Protein AF-A0A7T4YH24-F1 (afdb_monomer)

Foldseek 3Di:
DPPDPPVVVPVVVPDPPPVQPPDAAEAEPPVGDDDPDGDANHEYEADAPGEAEEEEEAEHNYEYEYNEEEYAYEYEAEDAYEYEAEEYEYDQNYEYEYYDAYEYHYQEYEYNHEYEYEHAYEYEANEYEACEEYEYEAQYEYEHQEYEYAYEYEYENAYEYEHHEYEYAEYEYACYEYEDHQYEYLEYEDEAQYEYEYQEHEYNEYYWYHQYEYEHQEYEHEAEYEFDHLYEYEAQYYYYDFAYEQDAQYEYEFEADQWDKQNHTDPPAAQDWDWDPDADQIWIWGAGNNRHTDIAGRYCDDDPRHYHHHNNYTYTYGYDPNPVVVVVVVVVCVVVVPPPDDDDD

pLDDT: mean 91.23, std 15.37, range [31.06, 98.81]

Solvent-accessible surface area (backbone atoms only — not comparable to full-atom values): 16165 Å² total; per-residue (Å²): 137,93,78,76,74,78,71,70,75,70,64,78,83,72,84,78,85,67,74,72,51,95,74,48,52,79,40,48,32,65,84,40,79,83,71,97,70,77,60,65,30,20,32,40,38,34,28,69,86,17,72,44,76,58,72,43,69,34,50,50,47,14,37,40,38,25,69,19,26,38,32,51,30,37,35,39,30,26,42,60,9,37,40,38,30,54,27,31,38,37,38,74,72,29,41,42,39,32,28,46,50,8,34,40,40,28,58,24,31,40,35,37,29,41,35,39,31,28,42,56,12,39,37,39,31,57,23,34,36,32,57,28,39,41,38,30,25,35,62,7,38,36,41,28,55,31,37,40,31,65,26,46,39,36,21,22,59,55,1,37,38,38,32,42,36,33,40,33,44,35,39,38,16,40,37,5,40,37,39,34,33,57,25,35,31,49,28,40,33,18,24,53,58,1,33,32,40,32,54,29,31,41,33,31,29,42,38,24,28,43,52,6,36,33,40,31,48,27,31,39,32,64,30,49,37,39,30,24,50,55,4,38,39,39,39,28,29,41,50,68,72,40,19,49,37,32,29,59,48,7,38,40,39,38,32,14,41,78,43,20,51,73,82,44,71,65,75,92,74,43,78,55,77,42,76,60,82,76,56,74,59,46,36,42,32,32,28,27,64,66,68,38,68,51,76,43,45,28,20,68,54,89,57,91,61,50,24,24,36,38,94,58,27,47,42,32,42,26,45,47,78,63,70,62,57,59,52,52,54,52,64,64,46,53,65,66,69,68,74,76,83,89,83,87,135

Nearest PDB structures (foldseek):
  6n2b-assembly1_A  TM=3.205E-01  e=3.979E-01  Caldicellulosiruptor acetigenus I77R1B
  3syj-assembly1_A-2  TM=4.942E-01  e=9.444E+00  Haemophilus influenzae

Sequence (345 aa):
MKRLYTLALCAFCALLCATNPTNATIYNLPNDVYPVSLNDGDIINLNNGALLSVGFIASTNNTFNMYGGATNASMYFFENSTANIYQGQLLHSSYMRFYDQAVLNMNGGSLNTPFEFHDNTTFNLNGGTLNSNLSLADTSTAYINGGVIDAWLHASSNATLNVTDGTSSDAISNEGLLNFENANFLSIRSNTNGTSNIFSGIIGSLNTDHTSTTNLYGGHITGFISIRSNSTLNLHGGTRNRGINGLNNSTVNVHGTNFTIDGIPLINLSDTPTIITQRGGSILAGTYADGSNFTINLNSSVNGFEDYFVNTATLTVTLIPEPTTLILLTLTTLPLLTRRKHTTS

Structure (mmCIF, N/CA/C/O backbone):
data_AF-A0A7T4YH24-F1
#
_entry.id   AF-A0A7T4YH24-F1
#
loop_
_atom_site.group_PDB
_atom_site.id
_atom_site.type_symbol
_atom_site.label_atom_id
_atom_site.label_alt_id
_atom_site.label_comp_id
_atom_site.label_asym_id
_atom_site.label_entity_id
_atom_site.label_seq_id
_atom_site.pdbx_PDB_ins_code
_atom_site.Cartn_x
_atom_site.Cartn_y
_atom_site.Cartn_z
_atom_site.occupancy
_atom_site.B_iso_or_equiv
_atom_site.auth_seq_id
_atom_site.auth_comp_id
_atom_site.auth_asym_id
_atom_site.auth_atom_id
_atom_site.pdbx_PDB_model_num
ATOM 1 N N . MET A 1 1 ? -22.941 -8.890 -1.179 1.00 38.56 1 MET A N 1
ATOM 2 C CA . MET A 1 1 ? -22.266 -7.614 -1.512 1.00 38.56 1 MET A CA 1
ATOM 3 C C . MET A 1 1 ? -20.857 -7.783 -2.121 1.00 38.56 1 MET A C 1
ATOM 5 O O . MET A 1 1 ? -20.093 -6.838 -2.118 1.00 38.56 1 MET A O 1
ATOM 9 N N . LYS A 1 2 ? -20.522 -8.924 -2.756 1.00 31.06 2 LYS A N 1
ATOM 10 C CA . LYS A 1 2 ? -19.222 -9.174 -3.428 1.00 31.06 2 LYS A CA 1
ATOM 11 C C . LYS A 1 2 ? -19.262 -9.009 -4.967 1.00 31.06 2 LYS A C 1
ATOM 13 O O . LYS A 1 2 ? -18.590 -9.738 -5.680 1.00 31.06 2 LYS A O 1
ATOM 18 N N . ARG A 1 3 ? -20.120 -8.137 -5.514 1.00 33.69 3 ARG A N 1
ATOM 19 C CA . ARG A 1 3 ? -20.347 -8.055 -6.980 1.00 33.69 3 ARG A CA 1
ATOM 20 C C . ARG A 1 3 ? -20.306 -6.649 -7.595 1.00 33.69 3 ARG A C 1
ATOM 22 O O . ARG A 1 3 ? -20.760 -6.494 -8.719 1.00 33.69 3 ARG A O 1
ATOM 29 N N . LEU A 1 4 ? -19.747 -5.647 -6.909 1.00 32.31 4 LEU A N 1
ATOM 30 C CA . LEU A 1 4 ? -19.607 -4.298 -7.488 1.00 32.31 4 LEU A CA 1
ATOM 31 C C . LEU A 1 4 ? -18.174 -3.866 -7.847 1.00 32.31 4 LEU A C 1
ATOM 33 O O . LEU A 1 4 ? -18.028 -2.854 -8.518 1.00 32.31 4 LEU A O 1
ATOM 37 N N . TYR A 1 5 ? -17.132 -4.631 -7.503 1.00 34.97 5 TYR A N 1
ATOM 38 C CA . TYR A 1 5 ? -15.742 -4.229 -7.787 1.00 34.97 5 TYR A CA 1
ATOM 39 C C . TYR A 1 5 ? -15.159 -4.789 -9.095 1.00 34.97 5 TYR A C 1
ATOM 41 O O . TYR A 1 5 ? -14.123 -4.330 -9.558 1.00 34.97 5 TYR A O 1
ATOM 49 N N . THR A 1 6 ? -15.850 -5.709 -9.773 1.00 34.09 6 THR A N 1
ATOM 50 C CA . THR A 1 6 ? -15.353 -6.321 -11.023 1.00 34.09 6 THR A CA 1
ATOM 51 C C . THR A 1 6 ? -15.574 -5.448 -12.271 1.00 34.09 6 THR A C 1
ATOM 53 O O . THR A 1 6 ? -15.103 -5.790 -13.349 1.00 34.09 6 THR A O 1
ATOM 56 N N . LEU A 1 7 ? -16.260 -4.304 -12.157 1.00 32.91 7 LEU A N 1
ATOM 57 C CA . LEU A 1 7 ? -16.551 -3.420 -13.298 1.00 32.91 7 LEU A CA 1
ATOM 58 C C . LEU A 1 7 ? -15.577 -2.241 -13.467 1.00 32.91 7 LEU A C 1
ATOM 60 O O . LEU A 1 7 ? -15.659 -1.551 -14.477 1.00 32.91 7 LEU A O 1
ATOM 64 N N . ALA A 1 8 ? -14.615 -2.050 -12.557 1.00 34.94 8 ALA A N 1
ATOM 65 C CA . ALA A 1 8 ? -13.569 -1.032 -12.712 1.00 34.94 8 ALA A CA 1
ATOM 66 C C . ALA A 1 8 ? -12.322 -1.538 -13.469 1.00 34.94 8 ALA A C 1
ATOM 68 O O . ALA A 1 8 ? -11.554 -0.733 -13.983 1.00 34.94 8 ALA A O 1
ATOM 69 N N . LEU A 1 9 ? -12.142 -2.859 -13.610 1.00 35.31 9 LEU A N 1
ATOM 70 C CA . LEU A 1 9 ? -10.925 -3.441 -14.198 1.00 35.31 9 LEU A CA 1
ATOM 71 C C . LEU A 1 9 ? -10.997 -3.686 -15.720 1.00 35.31 9 LEU A C 1
ATOM 73 O O . LEU A 1 9 ? -9.983 -3.974 -16.342 1.00 35.31 9 LEU A O 1
ATOM 77 N N . CYS A 1 10 ? -12.170 -3.553 -16.351 1.00 32.53 10 CYS A N 1
ATOM 78 C CA . CYS A 1 10 ? -12.330 -3.734 -17.807 1.00 32.53 10 CYS A CA 1
ATOM 79 C C . CYS A 1 10 ? -12.410 -2.422 -18.608 1.00 32.53 10 CYS A C 1
ATOM 81 O O . CYS A 1 10 ? -12.422 -2.466 -19.835 1.00 32.53 10 CYS A O 1
ATOM 83 N N . ALA A 1 11 ? -12.424 -1.256 -17.953 1.00 32.59 11 ALA A N 1
ATOM 84 C CA . ALA A 1 11 ? -12.460 0.043 -18.637 1.00 32.59 11 ALA A CA 1
ATOM 85 C C . ALA A 1 11 ? -11.065 0.606 -18.979 1.00 32.59 11 ALA A C 1
ATOM 87 O O . ALA A 1 11 ? -10.971 1.598 -19.693 1.00 32.59 11 ALA A O 1
ATOM 88 N N . PHE A 1 12 ? -9.980 -0.044 -18.541 1.00 39.91 12 PHE A N 1
ATOM 89 C CA . PHE A 1 12 ? -8.607 0.404 -18.817 1.00 39.91 12 PHE A CA 1
ATOM 90 C C . PHE A 1 12 ? -8.019 -0.138 -20.134 1.00 39.91 12 PHE A C 1
ATOM 92 O O . PHE A 1 12 ? -6.889 0.170 -20.491 1.00 39.91 12 PHE A O 1
ATOM 99 N N . CYS A 1 13 ? -8.784 -0.930 -20.894 1.00 36.53 13 CYS A N 1
ATOM 100 C CA . CYS A 1 13 ? -8.328 -1.498 -22.169 1.00 36.53 13 CYS A CA 1
ATOM 101 C C . CYS A 1 13 ? -8.690 -0.629 -23.394 1.00 36.53 13 CYS A C 1
ATOM 103 O O . CYS A 1 13 ? -8.382 -0.989 -24.525 1.00 36.53 13 CYS A O 1
ATOM 105 N N . ALA A 1 14 ? -9.348 0.518 -23.197 1.00 36.81 14 ALA A N 1
ATOM 106 C CA . ALA A 1 14 ? -9.880 1.319 -24.295 1.00 36.81 14 ALA A CA 1
ATOM 107 C C . ALA A 1 14 ? -9.682 2.823 -24.070 1.00 36.81 14 ALA A C 1
ATOM 109 O O . ALA A 1 14 ? -10.666 3.536 -23.937 1.00 36.81 14 ALA A O 1
ATOM 110 N N . LEU A 1 15 ? -8.431 3.306 -24.037 1.00 38.06 15 LEU A N 1
ATOM 111 C CA . LEU A 1 15 ? -8.098 4.690 -24.426 1.00 38.06 15 LEU A CA 1
ATOM 112 C C . LEU A 1 15 ? -6.584 4.911 -24.654 1.00 38.06 15 LEU A C 1
ATOM 114 O O . LEU A 1 15 ? -5.993 5.852 -24.146 1.00 38.06 15 LEU A O 1
ATOM 118 N N . LEU A 1 16 ? -5.937 4.063 -25.455 1.00 42.22 16 LEU A N 1
ATOM 119 C CA . LEU A 1 16 ? -4.624 4.372 -26.036 1.00 42.22 16 LEU A CA 1
ATOM 120 C C . LEU A 1 16 ? -4.715 4.209 -27.549 1.00 42.22 16 LEU A C 1
ATOM 122 O O . LEU A 1 16 ? -4.163 3.291 -28.144 1.00 42.22 16 LEU A O 1
ATOM 126 N N . CYS A 1 17 ? -5.417 5.141 -28.191 1.00 41.22 17 CYS A N 1
ATOM 127 C CA . CYS A 1 17 ? -5.110 5.460 -29.579 1.00 41.22 17 CYS A CA 1
ATOM 128 C C . CYS A 1 17 ? -3.877 6.373 -29.554 1.00 41.22 17 CYS A C 1
ATOM 130 O O . CYS A 1 17 ? -3.960 7.555 -29.877 1.00 41.22 17 CYS A O 1
ATOM 132 N N . ALA A 1 18 ? -2.747 5.840 -29.074 1.00 51.25 18 ALA A N 1
ATOM 133 C CA . ALA A 1 18 ? -1.465 6.494 -29.242 1.00 51.25 18 ALA A CA 1
ATOM 134 C C . ALA A 1 18 ? -1.249 6.576 -30.753 1.00 51.25 18 ALA A C 1
ATOM 136 O O . ALA A 1 18 ? -1.154 5.557 -31.441 1.00 51.25 18 ALA A O 1
ATOM 137 N N . THR A 1 19 ? -1.274 7.788 -31.296 1.00 51.34 19 THR A N 1
ATOM 138 C CA . THR A 1 19 ? -0.796 8.022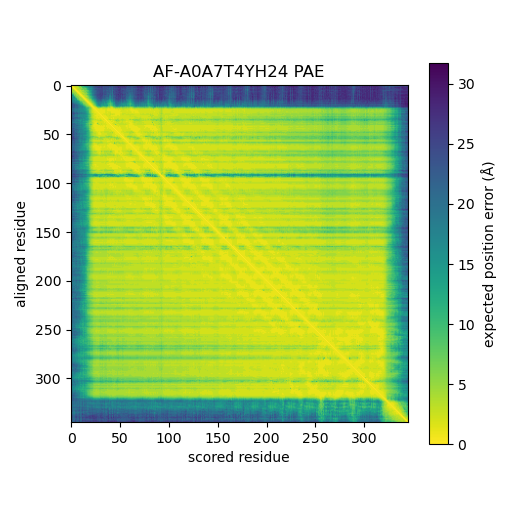 -32.651 1.00 51.34 19 THR A CA 1
ATOM 139 C C . THR A 1 19 ? 0.659 7.595 -32.642 1.00 51.34 19 THR A C 1
ATOM 141 O O . THR A 1 19 ? 1.484 8.307 -32.073 1.00 51.34 19 THR A O 1
ATOM 144 N N . ASN A 1 20 ? 0.964 6.417 -33.193 1.00 53.84 20 ASN A N 1
ATOM 145 C CA . ASN A 1 20 ? 2.347 6.004 -33.384 1.00 53.84 20 ASN A CA 1
ATOM 146 C C . ASN A 1 20 ? 3.045 7.171 -34.091 1.00 53.84 20 ASN A C 1
ATOM 148 O O . ASN A 1 20 ? 2.610 7.529 -35.194 1.00 53.84 20 ASN A O 1
ATOM 152 N N . PRO A 1 21 ? 4.041 7.819 -33.462 1.00 61.78 21 PRO A N 1
ATOM 153 C CA . PRO A 1 21 ? 4.759 8.893 -34.116 1.00 61.78 21 PRO A CA 1
ATOM 154 C C . PRO A 1 21 ? 5.304 8.314 -35.413 1.00 61.78 21 PRO A C 1
ATOM 156 O O . PRO A 1 21 ? 5.900 7.236 -35.440 1.00 61.78 21 PRO A O 1
ATOM 159 N N . THR A 1 22 ? 5.011 8.990 -36.517 1.00 64.19 22 THR A N 1
ATOM 160 C CA . THR A 1 22 ? 5.112 8.438 -37.872 1.00 64.19 22 THR A CA 1
ATOM 161 C C . THR A 1 22 ? 6.543 8.113 -38.320 1.00 64.19 22 THR A C 1
ATOM 163 O O . THR A 1 22 ? 6.722 7.741 -39.471 1.00 64.19 22 THR A O 1
ATOM 166 N N . ASN A 1 23 ? 7.545 8.217 -37.437 1.00 83.94 23 ASN A N 1
ATOM 167 C CA . ASN A 1 23 ? 8.964 7.967 -37.703 1.00 83.94 23 ASN A CA 1
ATOM 168 C C . ASN A 1 23 ? 9.720 7.314 -36.519 1.00 83.94 23 ASN A C 1
ATOM 170 O O . ASN A 1 23 ? 10.902 7.592 -36.337 1.00 83.94 23 ASN A O 1
ATOM 174 N N . ALA A 1 24 ? 9.074 6.474 -35.703 1.00 93.12 24 ALA A N 1
ATOM 175 C CA . ALA A 1 24 ? 9.777 5.762 -34.629 1.00 93.12 24 ALA A CA 1
ATOM 176 C C . ALA A 1 24 ? 10.880 4.832 -35.180 1.00 93.12 24 ALA A C 1
ATOM 178 O O . ALA A 1 24 ? 10.610 3.953 -36.004 1.00 93.12 24 ALA A O 1
ATOM 179 N N . THR A 1 25 ? 12.114 4.994 -34.699 1.00 96.38 25 THR A N 1
ATOM 180 C CA . THR A 1 25 ? 13.230 4.078 -34.976 1.00 96.38 25 THR A CA 1
ATOM 181 C C . THR A 1 25 ? 13.246 2.954 -33.942 1.00 96.38 25 THR A C 1
ATOM 183 O O . THR A 1 25 ? 13.036 3.187 -32.753 1.00 96.38 25 THR A O 1
ATOM 186 N N . ILE A 1 26 ? 13.496 1.718 -34.384 1.00 97.00 26 ILE A N 1
ATOM 187 C CA . ILE A 1 26 ? 13.550 0.536 -33.512 1.00 97.00 26 ILE A CA 1
ATOM 188 C C . ILE A 1 26 ? 14.998 0.053 -33.404 1.00 97.00 26 ILE A C 1
ATOM 190 O O . ILE A 1 26 ? 15.604 -0.284 -34.418 1.00 97.00 26 ILE A O 1
ATOM 194 N N . TYR A 1 27 ? 15.516 -0.035 -32.178 1.00 97.50 27 TYR A N 1
ATOM 195 C CA . TYR A 1 27 ? 16.857 -0.528 -31.853 1.00 97.50 27 TYR A CA 1
ATOM 196 C C . TYR A 1 27 ? 16.776 -1.873 -31.119 1.00 97.50 27 TYR A C 1
ATOM 198 O O . TYR A 1 27 ? 16.246 -1.960 -30.015 1.00 97.50 27 TYR A O 1
ATOM 206 N N . ASN A 1 28 ? 17.324 -2.932 -31.705 1.00 97.88 28 ASN A N 1
ATOM 207 C CA . ASN A 1 28 ? 17.305 -4.305 -31.205 1.00 97.88 28 ASN A CA 1
ATOM 208 C C . ASN A 1 28 ? 18.686 -4.712 -30.689 1.00 97.88 28 ASN A C 1
ATOM 210 O O . ASN A 1 28 ? 19.528 -5.235 -31.420 1.00 97.88 28 ASN A O 1
ATOM 214 N N . LEU A 1 29 ? 18.922 -4.523 -29.396 1.00 97.44 29 LEU A N 1
ATOM 215 C CA . LEU A 1 29 ? 20.192 -4.872 -28.768 1.00 97.44 29 LEU A CA 1
ATOM 216 C C . LEU A 1 29 ? 20.269 -6.392 -28.515 1.00 97.44 29 LEU A C 1
ATOM 218 O O . LEU A 1 29 ? 19.250 -6.992 -28.158 1.00 97.44 29 LEU A O 1
ATOM 222 N N . PRO A 1 30 ? 21.446 -7.030 -28.686 1.00 97.38 30 PRO A N 1
ATOM 223 C CA . PRO A 1 30 ? 22.745 -6.410 -28.973 1.00 97.38 30 PRO A CA 1
ATOM 224 C C . PRO A 1 30 ? 23.078 -6.283 -30.475 1.00 97.38 30 PRO A C 1
ATOM 226 O O . PRO A 1 30 ? 24.213 -5.959 -30.806 1.00 97.38 30 PRO A O 1
ATOM 229 N N . ASN A 1 31 ? 22.144 -6.586 -31.381 1.00 97.50 31 ASN A N 1
ATOM 230 C CA . ASN A 1 31 ? 22.424 -6.632 -32.822 1.00 97.50 31 ASN A CA 1
ATOM 231 C C . ASN A 1 31 ? 22.578 -5.239 -33.445 1.00 97.50 31 ASN A C 1
ATOM 233 O O . ASN A 1 31 ? 23.366 -5.072 -34.374 1.00 97.50 31 ASN A O 1
ATOM 237 N N . ASP A 1 32 ? 21.848 -4.256 -32.923 1.00 97.50 32 ASP A N 1
ATOM 238 C CA . ASP A 1 32 ? 21.945 -2.863 -33.345 1.00 97.50 32 ASP A CA 1
ATOM 239 C C . ASP A 1 32 ? 22.951 -2.087 -32.481 1.00 97.50 32 ASP A C 1
ATOM 241 O O . ASP A 1 32 ? 23.200 -2.411 -31.316 1.00 97.50 32 ASP A O 1
ATOM 245 N N . VAL A 1 33 ? 23.528 -1.026 -33.050 1.00 96.25 33 VAL A N 1
ATOM 246 C CA . VAL A 1 33 ? 24.377 -0.092 -32.301 1.00 96.25 33 VAL A CA 1
ATOM 247 C C . VAL A 1 33 ? 23.492 0.727 -31.363 1.00 96.25 33 VAL A C 1
ATOM 249 O O . VAL A 1 33 ? 22.488 1.292 -31.795 1.00 96.25 33 VAL A O 1
ATOM 252 N N . TYR A 1 34 ? 23.876 0.809 -30.087 1.00 95.69 34 TYR A N 1
ATOM 253 C CA . TYR A 1 34 ? 23.168 1.635 -29.109 1.00 95.69 34 TYR A CA 1
ATOM 254 C C . TYR A 1 34 ? 23.113 3.102 -29.577 1.00 95.69 34 TYR A C 1
ATOM 256 O O . TYR A 1 34 ? 24.165 3.663 -29.906 1.00 95.69 34 TYR A O 1
ATOM 264 N N . PRO A 1 35 ? 21.925 3.732 -29.625 1.00 95.12 35 PRO A N 1
ATOM 265 C CA . PRO A 1 35 ? 21.811 5.112 -30.072 1.00 95.12 35 PRO A CA 1
ATOM 266 C C . PRO A 1 35 ? 22.464 6.076 -29.078 1.00 95.12 35 PRO A C 1
ATOM 268 O O . PRO A 1 35 ? 22.376 5.901 -27.867 1.00 95.12 35 PRO A O 1
ATOM 271 N N . VAL A 1 36 ? 23.090 7.139 -29.591 1.00 90.50 36 VAL A N 1
ATOM 272 C CA . VAL A 1 36 ? 23.632 8.222 -28.746 1.00 90.50 36 VAL A CA 1
ATOM 273 C C . VAL A 1 36 ? 22.501 9.040 -28.104 1.00 90.50 36 VAL A C 1
ATOM 275 O O . VAL A 1 36 ? 22.657 9.544 -26.996 1.00 90.50 36 VAL A O 1
ATOM 278 N N . SER A 1 37 ? 21.362 9.153 -28.791 1.00 93.31 37 SER A N 1
ATOM 279 C CA . SER A 1 37 ? 20.146 9.831 -28.337 1.00 93.31 37 SER A CA 1
ATOM 280 C C . SER A 1 37 ? 18.916 9.185 -28.971 1.00 93.31 37 SER A C 1
ATOM 282 O O . SER A 1 37 ? 19.001 8.711 -30.104 1.00 93.31 37 SER A O 1
ATOM 284 N N . LEU A 1 38 ? 17.783 9.219 -28.273 1.00 95.06 38 LEU A N 1
ATOM 285 C CA . LEU A 1 38 ? 16.485 8.818 -28.813 1.00 95.06 38 LEU A CA 1
ATOM 286 C C . LEU A 1 38 ? 15.708 10.035 -29.320 1.00 95.06 38 LEU A C 1
ATOM 288 O O . LEU A 1 38 ? 15.737 11.095 -28.696 1.00 95.06 38 LEU A O 1
ATOM 292 N N . ASN A 1 39 ? 15.005 9.865 -30.435 1.00 95.38 39 ASN A N 1
ATOM 293 C CA . ASN A 1 39 ? 13.953 10.769 -30.886 1.00 95.38 39 ASN A CA 1
ATOM 294 C C . ASN A 1 39 ? 12.612 10.368 -30.264 1.00 95.38 39 ASN A C 1
ATOM 296 O O . ASN A 1 39 ? 12.453 9.247 -29.774 1.00 95.38 39 ASN A O 1
ATOM 300 N N . ASP A 1 40 ? 11.627 11.260 -30.343 1.00 95.12 40 ASP A N 1
ATOM 301 C CA . ASP A 1 40 ? 10.249 10.987 -29.934 1.00 95.12 40 ASP A CA 1
ATOM 302 C C . ASP A 1 40 ? 9.712 9.684 -30.519 1.00 95.12 40 ASP A C 1
ATOM 304 O O . ASP A 1 40 ? 9.679 9.488 -31.737 1.00 95.12 40 ASP A O 1
ATOM 308 N N . GLY A 1 41 ? 9.237 8.808 -29.634 1.00 94.88 41 GLY A N 1
ATOM 309 C CA . GLY A 1 41 ? 8.627 7.548 -30.040 1.00 94.88 41 GLY A CA 1
ATOM 310 C C . GLY A 1 41 ? 9.574 6.411 -30.385 1.00 94.88 41 GLY A C 1
ATOM 311 O O . GLY A 1 41 ? 9.091 5.313 -30.656 1.00 94.88 41 GLY A O 1
ATOM 312 N N . ASP A 1 42 ? 10.891 6.631 -30.373 1.00 96.56 42 ASP A N 1
ATOM 313 C CA . ASP A 1 42 ? 11.853 5.557 -30.613 1.00 96.56 42 ASP A CA 1
ATOM 314 C C . ASP A 1 42 ? 11.675 4.408 -29.606 1.00 96.56 42 ASP A C 1
ATOM 316 O O . ASP A 1 42 ? 11.260 4.604 -28.454 1.00 96.56 42 ASP A O 1
ATOM 320 N N . ILE A 1 43 ? 12.016 3.200 -30.060 1.00 96.88 43 ILE A N 1
ATOM 321 C CA . ILE A 1 43 ? 11.833 1.948 -29.328 1.00 96.88 43 ILE A CA 1
ATOM 322 C C . ILE A 1 43 ? 13.186 1.261 -29.131 1.00 96.88 43 ILE A C 1
ATOM 324 O O . ILE A 1 43 ? 13.886 0.984 -30.104 1.00 96.88 43 ILE A O 1
ATOM 328 N N . ILE A 1 44 ? 13.532 0.909 -27.891 1.00 97.44 44 ILE A N 1
ATOM 329 C CA . ILE A 1 44 ? 14.656 0.013 -27.586 1.00 97.44 44 ILE A CA 1
ATOM 330 C C . ILE A 1 44 ? 14.126 -1.353 -27.160 1.00 97.44 44 ILE A C 1
ATOM 332 O O . ILE A 1 44 ? 13.397 -1.464 -26.181 1.00 97.44 44 ILE A O 1
ATOM 336 N N . ASN A 1 45 ? 14.573 -2.403 -27.842 1.00 97.56 45 ASN A N 1
ATOM 337 C CA . ASN A 1 45 ? 14.367 -3.796 -27.471 1.00 97.56 45 ASN A CA 1
ATOM 338 C C . ASN A 1 45 ? 15.678 -4.378 -26.927 1.00 97.56 45 ASN A C 1
ATOM 340 O O . ASN A 1 45 ? 16.626 -4.616 -27.678 1.00 97.56 45 ASN A O 1
ATOM 344 N N . LEU A 1 46 ? 15.731 -4.635 -25.621 1.00 97.44 46 LEU A N 1
ATOM 345 C CA . LEU A 1 46 ? 16.826 -5.336 -24.962 1.00 97.44 46 LEU A CA 1
ATOM 346 C C . LEU A 1 46 ? 16.547 -6.846 -24.978 1.00 97.44 46 LEU A C 1
ATOM 348 O O . LEU A 1 46 ? 15.728 -7.358 -24.208 1.00 97.44 46 LEU A O 1
ATOM 352 N N . ASN A 1 47 ? 17.206 -7.558 -25.894 1.00 98.19 47 ASN A N 1
ATOM 353 C CA . ASN A 1 47 ? 17.049 -9.003 -26.048 1.00 98.19 47 ASN A CA 1
ATOM 354 C C . ASN A 1 47 ? 18.043 -9.782 -25.176 1.00 98.19 47 ASN A C 1
ATOM 356 O O . ASN A 1 47 ? 18.933 -9.226 -24.531 1.00 98.19 47 ASN A O 1
ATOM 360 N N . ASN A 1 48 ? 17.905 -11.109 -25.168 1.00 97.50 48 ASN A N 1
ATOM 361 C CA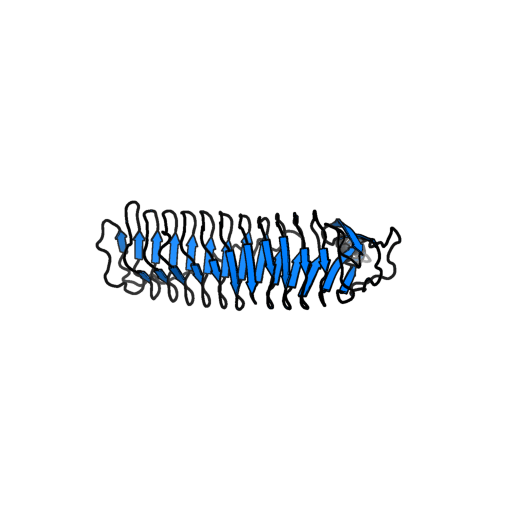 . ASN A 1 48 ? 18.809 -11.976 -24.426 1.00 97.50 48 ASN A CA 1
ATOM 362 C C . ASN A 1 48 ? 20.280 -11.784 -24.846 1.00 97.50 48 ASN A C 1
ATOM 364 O O . ASN A 1 48 ? 20.591 -11.658 -26.029 1.00 97.50 48 ASN A O 1
ATOM 368 N N . GLY A 1 49 ? 21.183 -11.776 -23.863 1.00 96.00 49 GLY A N 1
ATOM 369 C CA . GLY A 1 49 ? 22.614 -11.532 -24.067 1.00 96.00 49 GLY A CA 1
ATOM 370 C C . GLY A 1 49 ? 23.005 -10.059 -24.237 1.00 96.00 49 GLY A C 1
ATOM 371 O O . GLY A 1 49 ? 24.195 -9.756 -24.186 1.00 96.00 49 GLY A O 1
ATOM 372 N N . ALA A 1 50 ? 22.048 -9.138 -24.388 1.00 97.31 50 ALA A N 1
ATOM 373 C CA . ALA A 1 50 ? 22.349 -7.713 -24.379 1.00 97.31 50 ALA A CA 1
ATOM 374 C C . ALA A 1 50 ? 22.692 -7.229 -22.962 1.00 97.31 50 ALA A C 1
ATOM 376 O O . ALA A 1 50 ? 22.053 -7.627 -21.984 1.00 97.31 50 ALA A O 1
ATOM 377 N N . LEU A 1 51 ? 23.677 -6.333 -22.875 1.00 96.25 51 LEU A N 1
ATOM 378 C CA . LEU A 1 51 ? 23.998 -5.579 -21.670 1.00 96.25 51 LEU A CA 1
ATOM 379 C C . LEU A 1 51 ? 23.874 -4.089 -21.976 1.00 96.25 51 LEU A C 1
ATOM 381 O O . LEU A 1 51 ? 24.624 -3.560 -22.796 1.00 96.25 51 LEU A O 1
ATOM 385 N N . LEU A 1 52 ? 22.955 -3.412 -21.296 1.00 94.81 52 LEU A N 1
ATOM 386 C CA . LEU A 1 52 ? 22.878 -1.959 -21.317 1.00 94.81 52 LEU A CA 1
ATOM 387 C C . LEU A 1 52 ? 23.743 -1.398 -20.184 1.00 94.81 52 LEU A C 1
ATOM 389 O O . LEU A 1 52 ? 23.379 -1.488 -19.013 1.00 94.81 52 LEU A O 1
ATOM 393 N N . SER A 1 53 ? 24.909 -0.857 -20.539 1.00 92.06 53 SER A N 1
ATOM 394 C CA . SER A 1 53 ? 25.890 -0.351 -19.568 1.00 92.06 53 SER A CA 1
ATOM 395 C C . SER A 1 53 ? 26.020 1.161 -19.504 1.00 92.06 53 SER A C 1
ATOM 397 O O . SER A 1 53 ? 26.862 1.685 -18.777 1.00 92.06 53 SER A O 1
ATOM 399 N N . VAL A 1 54 ? 25.214 1.868 -20.287 1.00 90.50 54 VAL A N 1
ATOM 400 C CA . VAL A 1 54 ? 25.225 3.326 -20.378 1.00 90.50 54 VAL A CA 1
ATOM 401 C C . VAL A 1 54 ? 23.859 3.834 -19.948 1.00 90.50 54 VAL A C 1
ATOM 403 O O . VAL A 1 54 ? 22.855 3.174 -20.212 1.00 90.50 54 VAL A O 1
ATOM 406 N N . GLY A 1 55 ? 23.833 4.982 -19.263 1.00 91.56 55 GLY A N 1
ATOM 407 C CA . GLY A 1 55 ? 22.596 5.617 -18.813 1.00 91.56 55 GLY A CA 1
ATOM 408 C C . GLY A 1 55 ? 21.569 5.722 -19.940 1.00 91.56 55 GLY A C 1
ATOM 409 O O . GLY A 1 55 ? 21.919 6.019 -21.084 1.00 91.56 55 GLY A O 1
ATOM 410 N N . PHE A 1 56 ? 20.311 5.475 -19.599 1.00 93.88 56 PHE A N 1
ATOM 411 C CA . PHE A 1 56 ? 19.200 5.509 -20.537 1.00 93.88 56 PHE A CA 1
ATOM 412 C C . PHE A 1 56 ? 18.215 6.601 -20.140 1.00 93.88 56 PHE A C 1
ATOM 414 O O . PHE A 1 56 ? 17.811 6.685 -18.981 1.00 93.88 56 PHE A O 1
ATOM 421 N N . ILE A 1 57 ? 17.837 7.439 -21.101 1.00 97.00 57 ILE A N 1
ATOM 422 C CA . ILE A 1 57 ? 16.838 8.488 -20.918 1.00 97.00 57 ILE A CA 1
ATOM 423 C C . ILE A 1 57 ? 15.804 8.321 -22.027 1.00 97.00 57 ILE A C 1
ATOM 425 O O . ILE A 1 57 ? 16.124 8.480 -23.204 1.00 97.00 57 ILE A O 1
ATOM 429 N N . ALA A 1 58 ? 14.584 7.977 -21.635 1.00 96.62 58 ALA A N 1
ATOM 430 C CA . ALA A 1 58 ? 13.398 8.002 -22.470 1.00 96.62 58 ALA A CA 1
ATOM 431 C C . ALA A 1 58 ? 12.669 9.322 -22.213 1.00 96.62 58 ALA A C 1
ATOM 433 O O . ALA A 1 58 ? 12.154 9.535 -21.115 1.00 96.62 58 ALA A O 1
ATOM 434 N N . SER A 1 59 ? 12.663 10.199 -23.214 1.00 94.50 59 SER A N 1
ATOM 435 C CA . SER A 1 59 ? 11.958 11.479 -23.165 1.00 94.50 59 SER A CA 1
ATOM 436 C C . SER A 1 59 ? 10.487 11.246 -23.533 1.00 94.50 59 SER A C 1
ATOM 438 O O . SER A 1 59 ? 9.773 10.536 -22.829 1.00 94.50 59 SER A O 1
ATOM 440 N N . THR A 1 60 ? 10.016 11.772 -24.657 1.00 95.94 60 THR A N 1
ATOM 441 C CA . THR A 1 60 ? 8.601 11.762 -25.017 1.00 95.94 60 THR A CA 1
ATOM 442 C C . THR A 1 60 ? 8.224 10.523 -25.830 1.00 95.94 60 THR A C 1
ATOM 444 O O . THR A 1 60 ? 8.825 10.199 -26.856 1.00 95.94 60 THR A O 1
ATOM 447 N N . ASN A 1 61 ? 7.184 9.814 -25.379 1.00 95.88 61 ASN A N 1
ATOM 448 C CA . ASN A 1 61 ? 6.577 8.659 -26.062 1.00 95.88 61 ASN A CA 1
ATOM 449 C C . ASN A 1 61 ? 7.535 7.482 -26.365 1.00 95.88 61 ASN A C 1
ATOM 451 O O . ASN A 1 61 ? 7.174 6.579 -27.119 1.00 95.88 61 ASN A O 1
ATOM 455 N N . ASN A 1 62 ? 8.752 7.462 -25.812 1.00 96.62 62 ASN A N 1
ATOM 456 C CA . ASN A 1 62 ? 9.703 6.376 -26.047 1.00 96.62 62 ASN A CA 1
ATOM 457 C C . ASN A 1 62 ? 9.244 5.068 -25.403 1.00 96.62 62 ASN A C 1
ATOM 459 O O . ASN A 1 62 ? 8.625 5.070 -24.340 1.00 96.62 62 ASN A O 1
ATOM 463 N N . THR A 1 63 ? 9.612 3.940 -26.014 1.00 97.50 63 THR A N 1
ATOM 464 C CA . THR A 1 63 ? 9.334 2.612 -25.453 1.00 97.50 63 THR A CA 1
ATOM 465 C C . THR A 1 63 ? 10.621 1.832 -25.207 1.00 97.50 63 THR A C 1
ATOM 467 O O . THR A 1 63 ? 11.438 1.656 -26.104 1.00 97.50 63 THR A O 1
ATOM 470 N N . PHE A 1 64 ? 10.788 1.302 -24.000 1.00 97.62 64 PHE A N 1
ATOM 471 C CA . PHE A 1 64 ? 11.839 0.347 -23.662 1.00 97.62 64 PHE A CA 1
ATOM 472 C C . PHE A 1 64 ? 11.218 -1.025 -23.402 1.00 97.62 64 PHE A C 1
ATOM 474 O O . PHE A 1 64 ? 10.376 -1.160 -22.523 1.00 97.62 64 PHE A O 1
ATOM 481 N N . ASN A 1 65 ? 11.640 -2.054 -24.128 1.00 97.81 65 ASN A N 1
ATOM 482 C CA . ASN A 1 65 ? 11.207 -3.433 -23.931 1.00 97.81 65 ASN A CA 1
ATOM 483 C C . ASN A 1 65 ? 12.388 -4.293 -23.479 1.00 97.81 65 ASN A C 1
ATOM 485 O O . ASN A 1 65 ? 13.401 -4.369 -24.168 1.00 97.81 65 ASN A O 1
ATOM 489 N N . MET A 1 66 ? 12.241 -5.001 -22.363 1.00 97.62 66 MET A N 1
ATOM 490 C CA . MET A 1 66 ? 13.215 -5.961 -21.853 1.00 97.62 66 MET A CA 1
ATOM 491 C C . MET A 1 66 ? 12.671 -7.380 -22.012 1.00 97.62 66 MET A C 1
ATOM 493 O O . MET A 1 66 ? 11.867 -7.860 -21.209 1.00 97.62 66 MET A O 1
ATOM 497 N N . TYR A 1 67 ? 13.101 -8.057 -23.075 1.00 97.88 67 TYR A N 1
ATOM 498 C CA . TYR A 1 67 ? 12.768 -9.463 -23.334 1.00 97.88 67 TYR A CA 1
ATOM 499 C C . TYR A 1 67 ? 13.769 -10.428 -22.686 1.00 97.88 67 TYR A C 1
ATOM 501 O O . TYR A 1 67 ? 13.550 -11.636 -22.679 1.00 97.88 67 TYR A O 1
ATOM 509 N N . GLY A 1 68 ? 14.873 -9.898 -22.159 1.00 96.44 68 GLY A N 1
ATOM 510 C CA . GLY A 1 68 ? 15.946 -10.623 -21.496 1.00 96.44 68 GLY A CA 1
ATOM 511 C C . GLY A 1 68 ? 17.135 -9.697 -21.248 1.00 96.44 68 GLY A C 1
ATOM 512 O O . GLY A 1 68 ? 16.980 -8.480 -21.163 1.00 96.44 68 GLY A O 1
ATOM 513 N N . GLY A 1 69 ? 18.330 -10.280 -21.154 1.00 96.44 69 GLY A N 1
ATOM 514 C CA . GLY A 1 69 ? 19.559 -9.510 -20.973 1.00 96.44 69 GLY A CA 1
ATOM 515 C C . GLY A 1 69 ? 19.658 -8.864 -19.592 1.00 96.44 69 GLY A C 1
ATOM 516 O O . GLY A 1 69 ? 18.979 -9.268 -18.641 1.00 96.44 69 GLY A O 1
ATOM 517 N N . ALA A 1 70 ? 20.542 -7.877 -19.483 1.00 96.62 70 ALA A N 1
ATOM 518 C CA . ALA A 1 70 ? 20.767 -7.151 -18.246 1.00 96.62 70 ALA A CA 1
ATOM 519 C C . ALA A 1 70 ? 21.027 -5.661 -18.480 1.00 96.62 70 ALA A C 1
ATOM 521 O O . ALA A 1 70 ? 21.476 -5.240 -19.545 1.00 96.62 70 ALA A O 1
ATOM 522 N N . THR A 1 71 ? 20.797 -4.861 -17.448 1.00 95.06 71 THR A N 1
ATOM 523 C CA . THR A 1 71 ? 21.295 -3.484 -17.367 1.00 95.06 71 THR A CA 1
ATOM 524 C C . THR A 1 71 ? 21.933 -3.253 -16.009 1.00 95.06 71 THR A C 1
ATOM 526 O O . THR A 1 71 ? 21.484 -3.780 -14.989 1.00 95.06 71 THR A O 1
ATOM 529 N N . ASN A 1 72 ? 23.004 -2.473 -16.010 1.00 93.19 72 ASN A N 1
ATOM 530 C CA . ASN A 1 72 ? 23.630 -1.916 -14.813 1.00 93.19 72 ASN A CA 1
ATOM 531 C C . ASN A 1 72 ? 23.711 -0.385 -14.892 1.00 93.19 72 ASN A C 1
ATOM 533 O O . ASN A 1 72 ? 24.482 0.237 -14.154 1.00 93.19 72 ASN A O 1
ATOM 537 N N . ALA A 1 73 ? 22.908 0.214 -15.771 1.00 92.88 73 ALA A N 1
ATOM 538 C CA . ALA A 1 73 ? 22.806 1.646 -15.954 1.00 92.88 73 ALA A CA 1
ATOM 539 C C . ALA A 1 73 ? 21.522 2.221 -15.348 1.00 92.88 73 ALA A C 1
ATOM 541 O O . ALA A 1 73 ? 20.463 1.595 -15.384 1.00 92.88 73 ALA A O 1
ATOM 542 N N . SER A 1 74 ? 21.610 3.451 -14.836 1.00 95.56 74 SER A N 1
ATOM 543 C CA . SER A 1 74 ? 20.427 4.204 -14.420 1.00 95.56 74 SER A CA 1
ATOM 544 C C . SER A 1 74 ? 19.538 4.529 -15.615 1.00 95.56 74 SER A C 1
ATOM 546 O O . SER A 1 74 ? 20.035 4.895 -16.684 1.00 95.56 74 SER A O 1
ATOM 548 N N . MET A 1 75 ? 18.229 4.424 -15.411 1.00 97.06 75 MET A N 1
ATOM 549 C C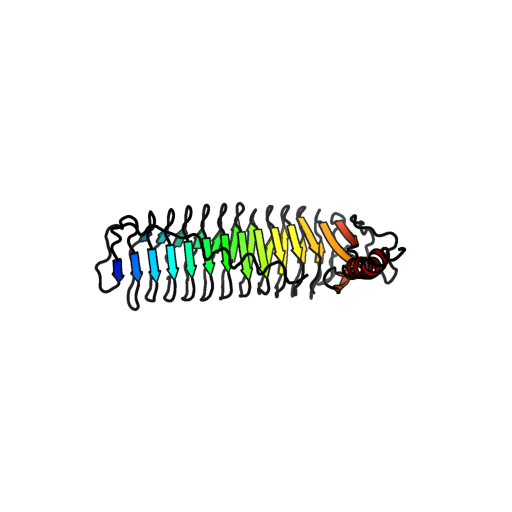A . MET A 1 75 ? 17.226 4.657 -16.441 1.00 97.06 75 MET A CA 1
ATOM 550 C C . MET A 1 75 ? 16.218 5.702 -15.970 1.00 97.06 75 MET A C 1
ATOM 552 O O . MET A 1 75 ? 15.725 5.629 -14.845 1.00 97.06 75 MET A O 1
ATOM 556 N N . TYR A 1 76 ? 15.911 6.656 -16.838 1.00 97.88 76 TYR A N 1
ATOM 557 C CA . TYR A 1 76 ? 14.968 7.737 -16.580 1.00 97.88 76 TYR A CA 1
ATOM 558 C C . TYR A 1 76 ? 13.897 7.735 -17.664 1.00 97.88 76 TYR A C 1
ATOM 560 O O . TYR A 1 76 ? 14.223 7.649 -18.847 1.00 97.88 76 TYR A O 1
ATOM 568 N N . PHE A 1 77 ? 12.641 7.823 -17.250 1.00 98.12 77 PHE A N 1
ATOM 569 C CA . PHE A 1 77 ? 11.467 7.806 -18.112 1.00 98.12 77 PHE A CA 1
ATOM 570 C C . PHE A 1 77 ? 10.626 9.041 -17.811 1.00 98.12 77 PHE A C 1
ATOM 572 O O . PHE A 1 77 ? 10.226 9.244 -16.666 1.00 98.12 77 PHE A O 1
ATOM 579 N N . PHE A 1 78 ? 10.389 9.865 -18.826 1.00 98.19 78 PHE A N 1
ATOM 580 C CA . PHE A 1 78 ? 9.628 11.110 -18.729 1.00 98.19 78 PHE A CA 1
ATOM 581 C C . PHE A 1 78 ? 8.344 11.040 -19.561 1.00 98.19 78 PHE A C 1
ATOM 583 O O . PHE A 1 78 ? 8.148 10.111 -20.353 1.00 98.19 78 PHE A O 1
ATOM 590 N N . GLU A 1 79 ? 7.476 12.033 -19.390 1.00 96.44 79 GLU A N 1
ATOM 591 C CA . GLU A 1 79 ? 6.271 12.244 -20.196 1.00 96.44 79 GLU A CA 1
ATOM 592 C C . GLU A 1 79 ? 5.428 10.968 -20.375 1.00 96.44 79 GLU A C 1
ATOM 594 O O . GLU A 1 79 ? 5.098 10.332 -19.385 1.00 96.44 79 GLU A O 1
ATOM 599 N N . ASN A 1 80 ? 5.054 10.572 -21.599 1.00 96.62 80 ASN A N 1
ATOM 600 C CA . ASN A 1 80 ? 4.269 9.349 -21.850 1.00 96.62 80 ASN A CA 1
ATOM 601 C C . ASN A 1 80 ? 5.146 8.138 -22.225 1.00 96.62 80 ASN A C 1
ATOM 603 O O . ASN A 1 80 ? 4.712 7.259 -22.978 1.00 96.62 80 ASN A O 1
ATOM 607 N N . SER A 1 81 ? 6.411 8.108 -21.802 1.00 97.62 81 SER A N 1
ATOM 608 C CA . SER A 1 81 ? 7.283 6.971 -22.106 1.00 97.62 81 SER A CA 1
ATOM 609 C C . SER A 1 81 ? 6.855 5.703 -21.363 1.00 97.62 81 SER A C 1
ATOM 611 O O . SER A 1 81 ? 6.224 5.739 -20.307 1.00 97.62 81 SER A O 1
ATOM 613 N N . THR A 1 82 ? 7.170 4.546 -21.941 1.00 98.06 82 THR A N 1
ATOM 614 C CA . THR A 1 82 ? 6.774 3.240 -21.407 1.00 98.06 82 THR A CA 1
ATOM 615 C C . THR A 1 82 ? 7.973 2.307 -21.297 1.00 98.06 82 THR A C 1
ATOM 617 O O . THR A 1 82 ? 8.724 2.121 -22.252 1.00 98.06 82 THR A O 1
ATOM 620 N N . ALA A 1 83 ? 8.122 1.654 -20.151 1.00 98.12 83 ALA A N 1
ATOM 621 C CA . ALA A 1 83 ? 9.019 0.526 -19.953 1.00 98.12 83 ALA A CA 1
ATOM 622 C C . ALA A 1 83 ? 8.203 -0.767 -19.823 1.00 98.12 83 ALA A C 1
ATOM 624 O O . ALA A 1 83 ? 7.294 -0.846 -19.004 1.00 98.12 83 ALA A O 1
ATOM 625 N N . ASN A 1 84 ? 8.542 -1.801 -20.588 1.00 97.88 84 ASN A N 1
ATOM 626 C CA . ASN A 1 84 ? 7.949 -3.131 -20.497 1.00 97.88 84 ASN A CA 1
ATOM 627 C C . ASN A 1 84 ? 9.034 -4.152 -20.151 1.00 97.88 84 ASN A C 1
ATOM 629 O O . ASN A 1 84 ? 9.954 -4.372 -20.936 1.00 97.88 84 ASN A O 1
ATOM 633 N N . ILE A 1 85 ? 8.919 -4.808 -19.002 1.00 97.25 85 ILE A N 1
ATOM 634 C CA . ILE A 1 85 ? 9.857 -5.826 -18.530 1.00 97.25 85 ILE A CA 1
ATOM 635 C C . ILE A 1 85 ? 9.156 -7.181 -18.541 1.00 97.25 85 ILE A C 1
ATOM 637 O O . ILE A 1 85 ? 8.260 -7.454 -17.742 1.00 97.25 85 ILE A O 1
ATOM 641 N N . TYR A 1 86 ? 9.565 -8.038 -19.471 1.00 97.19 86 TYR A N 1
ATOM 642 C CA . TYR A 1 86 ? 9.039 -9.395 -19.610 1.00 97.19 86 TYR A CA 1
ATOM 643 C C . TYR A 1 86 ? 9.961 -10.410 -18.932 1.00 97.19 86 TYR A C 1
ATOM 645 O O . TYR A 1 86 ? 9.489 -11.338 -18.280 1.00 97.19 86 TYR A O 1
ATOM 653 N N . GLN A 1 87 ? 11.275 -10.230 -19.087 1.00 96.81 87 GLN A N 1
ATOM 654 C CA . GLN A 1 87 ? 12.336 -11.021 -18.458 1.00 96.81 87 GLN A CA 1
ATOM 655 C C . GLN A 1 87 ? 13.589 -10.148 -18.279 1.00 96.81 87 GLN A C 1
ATOM 657 O O . GLN A 1 87 ? 13.581 -8.971 -18.623 1.00 96.81 87 GLN A O 1
ATOM 662 N N . GLY A 1 88 ? 14.681 -10.740 -17.788 1.00 95.75 88 GLY A N 1
ATOM 663 C CA . GLY A 1 88 ? 15.975 -10.072 -17.647 1.00 95.75 88 GLY A CA 1
ATOM 664 C C . GLY A 1 88 ? 16.296 -9.668 -16.213 1.00 95.75 88 GLY A C 1
ATOM 665 O O . GLY A 1 88 ? 15.609 -10.062 -15.262 1.00 95.75 88 GLY A O 1
ATOM 666 N N . GLN A 1 89 ? 17.397 -8.934 -16.067 1.00 96.06 89 GLN A N 1
ATOM 667 C CA . GLN A 1 89 ? 17.926 -8.513 -14.773 1.00 96.06 89 GLN A CA 1
ATOM 668 C C . GLN A 1 89 ? 18.302 -7.031 -14.766 1.00 96.06 89 GLN A C 1
ATOM 670 O O . GLN A 1 89 ? 19.055 -6.568 -15.620 1.00 96.06 89 GLN A O 1
ATOM 675 N N . LEU A 1 90 ? 17.848 -6.301 -13.750 1.00 92.31 90 LEU A N 1
ATOM 676 C CA . LEU A 1 90 ? 18.406 -4.988 -13.424 1.00 92.31 90 LEU A CA 1
ATOM 677 C C . LEU A 1 90 ? 19.355 -5.165 -12.240 1.00 92.31 90 LEU A C 1
ATOM 679 O O . LEU A 1 90 ? 18.943 -5.633 -11.176 1.00 92.31 90 LEU A O 1
ATOM 683 N N . LEU A 1 91 ? 20.629 -4.846 -12.436 1.00 90.38 91 LEU A N 1
ATOM 684 C CA . LEU A 1 91 ? 21.687 -5.088 -11.457 1.00 90.38 91 LEU A CA 1
ATOM 685 C C . LEU A 1 91 ? 21.777 -3.948 -10.419 1.00 90.38 91 LEU A C 1
ATOM 687 O O . LEU A 1 91 ? 21.341 -2.828 -10.664 1.00 90.38 91 LEU A O 1
ATOM 691 N N . HIS A 1 92 ? 22.369 -4.240 -9.254 1.00 77.25 92 HIS A N 1
ATOM 692 C CA . HIS A 1 92 ? 22.337 -3.433 -8.015 1.00 77.25 92 HIS A CA 1
ATOM 693 C C . HIS A 1 92 ? 22.955 -2.015 -8.065 1.00 77.25 92 HIS A C 1
ATOM 695 O O . HIS A 1 92 ? 22.966 -1.324 -7.050 1.00 77.25 92 HIS A O 1
ATOM 701 N N . SER A 1 93 ? 23.494 -1.558 -9.195 1.00 74.69 93 SER A N 1
ATOM 702 C CA . SER A 1 93 ? 24.235 -0.287 -9.299 1.00 74.69 93 SER A CA 1
ATOM 703 C C . SER A 1 93 ? 23.468 0.828 -10.013 1.00 74.69 93 SER A C 1
ATOM 705 O O . SER A 1 93 ? 24.079 1.768 -10.522 1.00 74.69 93 SER A O 1
ATOM 707 N N . SER A 1 94 ? 22.148 0.717 -10.104 1.00 84.94 94 SER A N 1
ATOM 708 C CA . SER A 1 94 ? 21.314 1.603 -10.918 1.00 84.94 94 SER A CA 1
ATOM 709 C C . SER A 1 94 ? 20.163 2.188 -10.111 1.00 84.94 94 SER A C 1
ATOM 711 O O . SER A 1 94 ? 19.963 1.831 -8.955 1.00 84.94 94 SER A O 1
ATOM 713 N N . TYR A 1 95 ? 19.440 3.115 -10.735 1.00 92.94 95 TYR A N 1
ATOM 714 C CA . TYR A 1 95 ? 18.112 3.557 -10.320 1.00 92.94 95 TYR A CA 1
ATOM 715 C C . TYR A 1 95 ? 17.215 3.529 -11.551 1.00 92.94 95 TYR A C 1
ATOM 717 O O . TYR A 1 95 ? 17.682 3.844 -12.650 1.00 92.94 95 TYR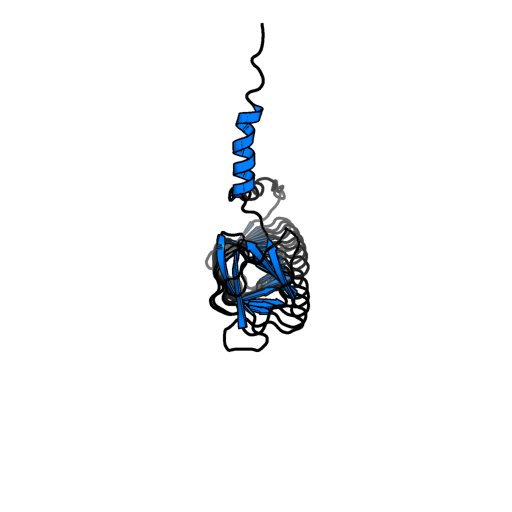 A O 1
ATOM 725 N N . MET A 1 96 ? 15.941 3.198 -11.373 1.00 96.69 96 MET A N 1
ATOM 726 C CA . MET A 1 96 ? 14.922 3.469 -12.381 1.00 96.69 96 MET A CA 1
ATOM 727 C C . MET A 1 96 ? 13.984 4.545 -11.855 1.00 96.69 96 MET A C 1
ATOM 729 O O . MET A 1 96 ? 13.374 4.368 -10.800 1.00 96.69 96 MET A O 1
ATOM 733 N N . ARG A 1 97 ? 13.893 5.660 -12.582 1.00 98.06 97 ARG A N 1
ATOM 734 C CA . ARG A 1 97 ? 13.019 6.778 -12.231 1.00 98.06 97 ARG A CA 1
ATOM 735 C C . ARG A 1 97 ? 11.999 7.043 -13.320 1.00 98.06 97 ARG A C 1
ATOM 737 O O . ARG A 1 97 ? 12.353 7.072 -14.498 1.00 98.06 97 ARG A O 1
ATOM 744 N N . PHE A 1 98 ? 10.768 7.272 -12.897 1.00 98.44 98 PHE A N 1
ATOM 745 C CA . PHE A 1 98 ? 9.640 7.603 -13.752 1.00 98.44 98 PHE A CA 1
ATOM 746 C C . PHE A 1 98 ? 9.068 8.949 -13.309 1.00 98.44 98 PHE A C 1
ATOM 748 O O . PHE A 1 98 ? 8.901 9.177 -12.109 1.00 98.44 98 PHE A O 1
ATOM 755 N N . TYR A 1 99 ? 8.761 9.805 -14.279 1.00 98.56 99 TYR A N 1
ATOM 756 C CA . TYR A 1 99 ? 8.188 11.140 -14.097 1.00 98.56 99 TYR A CA 1
ATOM 757 C C . TYR A 1 99 ? 6.967 11.339 -15.002 1.00 98.56 99 TYR A C 1
ATOM 759 O O . TYR A 1 99 ? 6.731 10.563 -15.934 1.00 98.56 99 TYR A O 1
ATOM 767 N N . ASP A 1 100 ? 6.206 12.398 -14.737 1.00 97.25 100 ASP A N 1
ATOM 768 C CA . ASP A 1 100 ? 5.029 12.814 -15.502 1.00 97.25 100 ASP A CA 1
ATOM 769 C C . ASP A 1 100 ? 3.948 11.725 -15.635 1.00 97.25 100 ASP A C 1
ATOM 771 O O . ASP A 1 100 ? 3.239 11.454 -14.677 1.00 97.25 100 ASP A O 1
ATOM 775 N N . GLN A 1 101 ? 3.766 11.127 -16.818 1.00 97.69 101 GLN A N 1
ATOM 776 C CA . GLN A 1 101 ? 2.751 10.109 -17.129 1.00 97.69 101 GLN A CA 1
ATOM 777 C C . GLN A 1 101 ? 3.405 8.775 -17.525 1.00 97.69 101 GLN A C 1
ATOM 779 O O . GLN A 1 101 ? 2.775 7.931 -18.169 1.00 97.69 101 GLN A O 1
ATOM 784 N N . ALA A 1 102 ? 4.682 8.591 -17.180 1.00 98.19 102 ALA A N 1
ATOM 785 C CA . ALA A 1 102 ? 5.440 7.442 -17.631 1.00 98.19 102 ALA A CA 1
ATOM 786 C C . ALA A 1 102 ? 4.922 6.156 -16.976 1.00 98.19 102 ALA A C 1
ATOM 788 O O . ALA A 1 102 ? 4.434 6.148 -15.839 1.00 98.19 102 ALA A O 1
ATOM 789 N N . VAL A 1 103 ? 5.038 5.050 -17.708 1.00 98.44 103 VAL A N 1
ATOM 790 C CA . VAL A 1 103 ? 4.470 3.761 -17.306 1.00 98.44 103 VAL A CA 1
ATOM 791 C C . VAL A 1 103 ? 5.551 2.692 -17.232 1.00 98.44 103 VAL A C 1
ATOM 793 O O . VAL A 1 103 ? 6.294 2.488 -18.191 1.00 98.44 103 VAL A O 1
ATOM 796 N N . LEU A 1 104 ? 5.602 1.950 -16.126 1.00 98.00 104 LEU A N 1
ATOM 797 C CA . LEU A 1 104 ? 6.329 0.683 -16.040 1.00 98.00 104 LEU A CA 1
ATOM 798 C C . LEU A 1 104 ? 5.340 -0.481 -16.028 1.00 98.00 104 LEU A C 1
ATOM 800 O O . LEU A 1 104 ? 4.501 -0.574 -15.140 1.00 98.00 104 LEU A O 1
ATOM 804 N N . ASN A 1 105 ? 5.491 -1.417 -16.959 1.00 97.69 105 ASN A N 1
ATOM 805 C CA . ASN A 1 105 ? 4.804 -2.702 -16.958 1.00 97.69 105 ASN A CA 1
ATOM 806 C C . ASN A 1 105 ? 5.820 -3.817 -16.712 1.00 97.69 105 ASN A C 1
ATOM 808 O O . ASN A 1 105 ? 6.752 -3.990 -17.493 1.00 97.69 105 ASN A O 1
ATOM 812 N N . MET A 1 106 ? 5.631 -4.611 -15.665 1.00 96.75 106 MET A N 1
ATOM 813 C CA . MET A 1 106 ? 6.491 -5.738 -15.324 1.00 96.75 106 MET A CA 1
ATOM 814 C C . MET A 1 106 ? 5.672 -7.026 -15.243 1.00 96.75 106 MET A C 1
ATOM 816 O O . MET A 1 106 ? 4.769 -7.163 -14.422 1.00 96.75 106 MET A O 1
ATOM 820 N N . ASN A 1 107 ? 6.009 -7.991 -16.096 1.00 96.44 107 ASN A N 1
ATOM 821 C CA . ASN A 1 107 ? 5.376 -9.312 -16.146 1.00 96.44 107 ASN A CA 1
ATOM 822 C C . ASN A 1 107 ? 6.329 -10.439 -15.705 1.00 96.44 107 ASN A C 1
ATOM 824 O O . ASN A 1 107 ? 5.909 -11.586 -15.566 1.00 96.44 107 ASN A O 1
ATOM 828 N N . GLY A 1 108 ? 7.609 -10.129 -15.491 1.00 96.25 108 GLY A N 1
ATOM 829 C CA . GLY A 1 108 ? 8.638 -11.079 -15.084 1.00 96.25 108 GLY A CA 1
ATOM 830 C C . GLY A 1 108 ? 9.995 -10.405 -14.881 1.00 96.25 108 GLY A C 1
ATOM 831 O O . GLY A 1 108 ? 10.093 -9.182 -14.846 1.00 96.25 108 GLY A O 1
ATOM 832 N N . GLY A 1 109 ? 11.051 -11.213 -14.759 1.00 96.00 109 GLY A N 1
ATOM 833 C CA . GLY A 1 109 ? 12.414 -10.735 -14.496 1.00 96.00 109 GLY A CA 1
ATOM 834 C C . GLY A 1 109 ? 12.728 -10.539 -13.008 1.00 96.00 109 GLY A C 1
ATOM 835 O O . GLY A 1 109 ? 11.890 -10.784 -12.138 1.00 96.00 109 GLY A O 1
ATOM 836 N N . SER A 1 110 ? 13.968 -10.134 -12.729 1.00 96.00 110 SER A N 1
ATOM 837 C CA . SER A 1 110 ? 14.462 -9.840 -11.379 1.00 96.00 110 SER A CA 1
ATOM 838 C C . SER A 1 110 ? 15.066 -8.448 -11.346 1.00 96.00 110 SER A C 1
ATOM 840 O O . SER A 1 110 ? 16.056 -8.175 -12.029 1.00 96.00 110 SER A O 1
ATOM 842 N N . LEU A 1 111 ? 14.496 -7.573 -10.530 1.00 94.06 111 LEU A N 1
ATOM 843 C CA . LEU A 1 111 ? 14.909 -6.184 -10.443 1.00 94.06 111 LEU A CA 1
ATOM 844 C C . LEU A 1 111 ? 15.542 -5.916 -9.085 1.00 94.06 111 LEU A C 1
ATOM 846 O O . LEU A 1 111 ? 14.877 -5.974 -8.054 1.00 94.06 111 LEU A O 1
ATOM 850 N N . ASN A 1 112 ? 16.835 -5.611 -9.096 1.00 94.62 112 ASN A N 1
ATOM 851 C CA . ASN A 1 112 ? 17.626 -5.405 -7.886 1.00 94.62 112 ASN A CA 1
ATOM 852 C C . ASN A 1 112 ? 18.063 -3.940 -7.733 1.00 94.62 112 ASN A C 1
ATOM 854 O O . ASN A 1 112 ? 19.097 -3.648 -7.144 1.00 94.62 112 ASN A O 1
ATOM 858 N N . THR A 1 113 ? 17.302 -3.019 -8.316 1.00 93.38 113 THR A N 1
ATOM 859 C CA . THR A 1 113 ? 17.561 -1.575 -8.328 1.00 93.38 113 THR A CA 1
ATOM 860 C C . THR A 1 113 ? 16.406 -0.852 -7.647 1.00 93.38 113 THR A C 1
ATOM 862 O O . THR A 1 113 ? 15.273 -1.309 -7.772 1.00 93.38 113 THR A O 1
ATOM 865 N N . PRO A 1 114 ? 16.624 0.263 -6.933 1.00 94.69 114 PRO A N 1
ATOM 866 C CA . PRO A 1 114 ? 15.525 1.075 -6.433 1.00 94.69 114 PRO A CA 1
ATOM 867 C C . PRO A 1 114 ? 14.686 1.645 -7.576 1.00 94.69 114 PRO A C 1
ATOM 869 O O . PRO A 1 114 ? 15.216 1.990 -8.642 1.00 94.69 114 PRO A O 1
ATOM 872 N N . PHE A 1 115 ? 13.389 1.755 -7.308 1.00 96.12 115 PHE A N 1
ATOM 873 C CA . PHE A 1 115 ? 12.405 2.358 -8.190 1.00 96.12 115 PHE A CA 1
ATOM 874 C C . PHE A 1 115 ? 11.810 3.591 -7.540 1.00 96.12 115 PHE A C 1
ATOM 876 O O . PHE A 1 115 ? 11.352 3.533 -6.397 1.00 96.12 115 PHE A O 1
ATOM 883 N N . GLU A 1 116 ? 11.780 4.683 -8.289 1.00 97.88 116 GLU A N 1
ATOM 884 C CA . GLU A 1 116 ? 11.138 5.917 -7.863 1.00 97.88 116 GLU A CA 1
ATOM 885 C C . GLU A 1 116 ? 10.140 6.369 -8.928 1.00 97.88 116 GLU A C 1
ATOM 887 O O . GLU A 1 116 ? 10.485 6.514 -10.102 1.00 97.88 116 GLU A O 1
ATOM 892 N N . PHE A 1 117 ? 8.907 6.588 -8.497 1.00 98.38 117 PHE A N 1
ATOM 893 C CA . PHE A 1 117 ? 7.795 7.040 -9.318 1.00 98.38 117 PHE A CA 1
ATOM 894 C C . PHE A 1 117 ? 7.315 8.381 -8.779 1.00 98.38 117 PHE A C 1
ATOM 896 O O . PHE A 1 117 ? 6.993 8.483 -7.595 1.00 98.38 117 PHE A O 1
ATOM 903 N N . HIS A 1 118 ? 7.299 9.392 -9.639 1.00 98.50 118 HIS A N 1
ATOM 904 C CA . HIS A 1 118 ? 6.891 10.762 -9.323 1.00 98.50 118 HIS A CA 1
ATOM 905 C C . HIS A 1 118 ? 5.693 11.166 -10.191 1.00 98.50 118 HIS A C 1
ATOM 907 O O . HIS A 1 118 ? 5.335 10.447 -11.130 1.00 98.50 118 HIS A O 1
ATOM 913 N N . ASP A 1 119 ? 5.065 12.296 -9.877 1.00 97.38 119 ASP A N 1
ATOM 914 C CA . ASP A 1 119 ? 3.944 12.873 -10.633 1.00 97.38 119 ASP A CA 1
ATOM 915 C C . ASP A 1 119 ? 2.776 11.885 -10.872 1.00 97.38 119 ASP A C 1
ATOM 917 O O . ASP A 1 119 ? 2.340 11.211 -9.948 1.00 97.38 119 ASP A O 1
ATOM 921 N N . ASN A 1 120 ? 2.240 11.781 -12.096 1.00 97.31 120 ASN A N 1
ATOM 922 C CA . ASN A 1 120 ? 1.101 10.928 -12.484 1.00 97.31 120 ASN A CA 1
ATOM 923 C C . ASN A 1 120 ? 1.538 9.581 -13.095 1.00 97.31 120 ASN A C 1
ATOM 925 O O . ASN A 1 120 ? 0.867 9.033 -13.977 1.00 97.31 120 ASN A O 1
ATOM 929 N N . THR A 1 121 ? 2.681 9.051 -12.669 1.00 98.50 121 THR A N 1
ATOM 930 C CA . THR A 1 121 ? 3.226 7.807 -13.227 1.00 98.50 121 THR A CA 1
ATOM 931 C C . THR A 1 121 ? 2.435 6.576 -12.801 1.00 98.50 121 THR A C 1
ATOM 933 O O . THR A 1 121 ? 1.739 6.562 -11.781 1.00 98.50 121 THR A O 1
ATOM 936 N N . THR A 1 122 ? 2.539 5.509 -13.597 1.00 98.50 122 THR A N 1
ATOM 937 C CA . THR A 1 122 ? 1.868 4.233 -13.321 1.00 98.50 122 THR A CA 1
ATOM 938 C C . THR A 1 122 ? 2.855 3.070 -13.305 1.00 98.50 122 THR A C 1
ATOM 940 O O . THR A 1 122 ? 3.629 2.889 -14.243 1.00 98.50 122 THR A O 1
ATOM 943 N N . PHE A 1 123 ? 2.783 2.226 -12.277 1.00 98.12 123 PHE A N 1
ATOM 944 C CA . PHE A 1 123 ? 3.512 0.961 -12.212 1.00 98.12 123 PHE A CA 1
ATOM 945 C C . PHE A 1 123 ? 2.557 -0.234 -12.167 1.00 98.12 123 PHE A C 1
ATOM 947 O O . PHE A 1 123 ? 1.741 -0.346 -11.261 1.00 98.12 123 PHE A O 1
ATOM 954 N N . ASN A 1 124 ? 2.691 -1.166 -13.105 1.00 97.44 124 ASN A N 1
ATOM 955 C CA . ASN A 1 124 ? 1.939 -2.415 -13.144 1.00 97.44 124 ASN A CA 1
ATOM 956 C C . ASN A 1 124 ? 2.889 -3.601 -12.942 1.00 97.44 124 ASN A C 1
ATOM 958 O O . ASN A 1 124 ? 3.737 -3.858 -13.795 1.00 97.44 124 ASN A O 1
ATOM 962 N N . LEU A 1 125 ? 2.724 -4.354 -11.856 1.00 96.25 125 LEU A N 1
ATOM 963 C CA . LEU A 1 125 ? 3.457 -5.585 -11.567 1.00 96.25 125 LEU A CA 1
ATOM 964 C C . LEU A 1 125 ? 2.508 -6.784 -11.617 1.00 96.25 125 LEU A C 1
ATOM 966 O O . LEU A 1 125 ? 1.670 -6.943 -10.740 1.00 96.25 125 LEU A O 1
ATOM 970 N N . ASN A 1 126 ? 2.669 -7.660 -12.606 1.00 95.94 126 ASN A N 1
ATOM 971 C CA . ASN A 1 126 ? 1.898 -8.905 -12.728 1.00 95.94 126 ASN A CA 1
ATOM 972 C C . ASN A 1 126 ? 2.740 -10.159 -12.431 1.00 95.94 126 ASN A C 1
ATOM 974 O O . ASN A 1 126 ? 2.213 -11.269 -12.395 1.00 95.94 126 ASN A O 1
ATOM 978 N N . GLY A 1 127 ? 4.056 -10.013 -12.247 1.00 94.12 127 GLY A N 1
ATOM 979 C CA . GLY A 1 127 ? 4.955 -11.129 -11.968 1.00 94.12 127 GLY A CA 1
ATOM 980 C C . GLY A 1 127 ? 6.427 -10.726 -11.901 1.00 94.12 127 GLY A C 1
ATOM 981 O O . GLY A 1 127 ? 6.797 -9.603 -12.229 1.00 94.12 127 GLY A O 1
ATOM 982 N N . GLY A 1 128 ? 7.272 -11.675 -11.494 1.00 95.69 128 GLY A N 1
ATOM 983 C CA . GLY A 1 128 ? 8.707 -11.472 -11.282 1.00 95.69 128 GLY A CA 1
ATOM 984 C C . GLY A 1 128 ? 9.061 -11.118 -9.838 1.00 95.69 128 GLY A C 1
ATOM 985 O O . GLY A 1 128 ? 8.271 -11.344 -8.914 1.00 95.69 128 GLY A O 1
ATOM 986 N N . THR A 1 129 ? 10.278 -10.614 -9.650 1.00 95.94 129 THR A N 1
ATOM 987 C CA . THR A 1 129 ? 10.832 -10.321 -8.326 1.00 95.94 129 THR A CA 1
ATOM 988 C C . THR A 1 129 ? 11.407 -8.910 -8.270 1.00 95.94 129 THR A C 1
ATOM 990 O O . THR A 1 129 ? 12.255 -8.554 -9.088 1.00 95.94 129 THR A O 1
ATOM 993 N N . LEU A 1 130 ? 10.974 -8.130 -7.281 1.00 94.81 130 LEU A N 1
ATOM 994 C CA . LEU A 1 130 ? 11.595 -6.868 -6.886 1.00 94.81 130 LEU A CA 1
ATOM 995 C C . LEU A 1 130 ? 12.396 -7.115 -5.605 1.00 94.81 130 LEU A C 1
ATOM 997 O O . LEU A 1 130 ? 11.805 -7.328 -4.554 1.00 94.81 130 LEU A O 1
ATOM 1001 N N . ASN A 1 131 ? 13.724 -7.078 -5.673 1.00 94.19 131 ASN A N 1
ATOM 1002 C CA . ASN A 1 131 ? 14.597 -7.222 -4.496 1.00 94.19 131 ASN A CA 1
ATOM 1003 C C . ASN A 1 131 ? 15.104 -5.864 -3.994 1.00 94.19 131 ASN A C 1
ATOM 1005 O O . ASN A 1 131 ? 16.186 -5.758 -3.422 1.00 94.19 131 ASN A O 1
ATOM 1009 N N . SER A 1 132 ? 14.389 -4.789 -4.317 1.00 93.25 132 SER A N 1
ATOM 1010 C CA . SER A 1 132 ? 14.782 -3.435 -3.958 1.00 93.25 132 SER A CA 1
ATOM 1011 C C . SER A 1 132 ? 13.563 -2.537 -3.799 1.00 93.25 132 SER A C 1
ATOM 1013 O O . SER A 1 132 ? 12.469 -2.859 -4.263 1.00 93.25 132 SER A O 1
ATOM 1015 N N . ASN A 1 133 ? 13.763 -1.423 -3.097 1.00 94.69 133 ASN A N 1
ATOM 1016 C CA . ASN A 1 133 ? 12.696 -0.539 -2.650 1.00 94.69 133 ASN A CA 1
ATOM 1017 C C . ASN A 1 133 ? 11.897 0.034 -3.824 1.00 94.69 133 ASN A C 1
ATOM 1019 O O . ASN A 1 133 ? 12.471 0.486 -4.819 1.00 94.69 133 ASN A O 1
ATOM 1023 N N . LEU A 1 134 ? 10.578 0.072 -3.643 1.00 96.56 134 LEU A N 1
ATOM 1024 C CA . LEU A 1 134 ? 9.639 0.777 -4.504 1.00 96.56 134 LEU A CA 1
ATOM 1025 C C . LEU A 1 134 ? 9.141 2.016 -3.762 1.00 96.56 134 LEU A C 1
ATOM 1027 O O . LEU A 1 134 ? 8.485 1.891 -2.727 1.00 96.56 134 LEU A O 1
ATOM 1031 N N . SER A 1 135 ? 9.428 3.198 -4.299 1.00 97.94 135 SER A N 1
ATOM 1032 C CA . SER A 1 135 ? 8.933 4.469 -3.776 1.00 97.94 135 SER A CA 1
ATOM 1033 C C . SER A 1 135 ? 7.993 5.124 -4.778 1.00 97.94 135 SER A C 1
ATOM 1035 O O . SER A 1 135 ? 8.371 5.365 -5.921 1.00 97.94 135 SER A O 1
ATOM 1037 N N . LEU A 1 136 ? 6.787 5.436 -4.319 1.00 98.44 136 LEU A N 1
ATOM 1038 C CA . LEU A 1 136 ? 5.776 6.206 -5.027 1.00 98.44 136 LEU A CA 1
ATOM 1039 C C . LEU A 1 136 ? 5.634 7.567 -4.339 1.00 98.44 136 LEU A C 1
ATOM 1041 O O . LEU A 1 136 ? 5.521 7.633 -3.109 1.00 98.44 136 LEU A O 1
ATOM 1045 N N . ALA A 1 137 ? 5.651 8.634 -5.121 1.00 98.38 137 ALA A N 1
ATOM 1046 C CA . ALA A 1 137 ? 5.453 10.011 -4.689 1.00 98.38 137 ALA A CA 1
ATOM 1047 C C . ALA A 1 137 ? 4.343 10.681 -5.513 1.00 98.38 137 ALA A C 1
ATOM 1049 O O . ALA A 1 137 ? 3.896 10.145 -6.529 1.00 98.38 137 ALA A O 1
ATOM 1050 N N . ASP A 1 138 ? 3.900 11.848 -5.056 1.00 97.31 138 ASP A N 1
ATOM 1051 C CA . ASP A 1 138 ? 2.871 12.668 -5.697 1.00 97.31 138 ASP A CA 1
ATOM 1052 C C . ASP A 1 138 ? 1.585 11.879 -6.001 1.00 97.31 138 ASP A C 1
ATOM 1054 O O . ASP A 1 138 ? 1.057 11.183 -5.143 1.00 97.31 138 ASP A O 1
ATOM 1058 N N . THR A 1 139 ? 1.048 11.965 -7.213 1.00 97.62 139 THR A N 1
ATOM 1059 C CA . THR A 1 139 ? -0.183 11.280 -7.631 1.00 97.62 139 THR A CA 1
ATOM 1060 C C . THR A 1 139 ? 0.080 9.929 -8.303 1.00 97.62 139 THR A C 1
ATOM 1062 O O . THR A 1 139 ? -0.812 9.374 -8.953 1.00 97.62 139 THR A O 1
ATOM 1065 N N . SER A 1 140 ? 1.284 9.370 -8.139 1.00 98.44 140 SER A N 1
ATOM 1066 C CA . SER A 1 140 ? 1.674 8.132 -8.808 1.00 98.44 140 SER A CA 1
ATOM 1067 C C . SER A 1 140 ? 0.903 6.942 -8.252 1.00 98.44 140 SER A C 1
ATOM 1069 O O . SER A 1 140 ? 0.480 6.907 -7.090 1.00 98.44 140 SER A O 1
ATOM 1071 N N . THR A 1 141 ? 0.676 5.950 -9.110 1.00 98.62 141 THR A N 1
ATOM 1072 C CA . THR A 1 141 ? -0.118 4.773 -8.758 1.00 98.62 141 THR A CA 1
ATOM 1073 C C . THR A 1 141 ? 0.607 3.488 -9.122 1.00 98.62 141 THR A C 1
ATOM 1075 O O . THR A 1 141 ? 1.073 3.327 -10.248 1.00 98.62 141 THR A O 1
ATOM 1078 N N . ALA A 1 142 ? 0.650 2.534 -8.193 1.00 98.19 142 ALA A N 1
ATOM 1079 C CA . ALA A 1 142 ? 1.093 1.176 -8.480 1.00 98.19 142 ALA A CA 1
ATOM 1080 C C . ALA A 1 142 ? -0.030 0.151 -8.303 1.00 98.19 142 ALA A C 1
ATOM 1082 O O . ALA A 1 142 ? -0.821 0.222 -7.360 1.00 98.19 142 ALA A O 1
ATOM 1083 N N . TYR A 1 143 ? -0.042 -0.835 -9.194 1.00 97.50 143 TYR A N 1
ATOM 1084 C CA . TYR A 1 143 ? -0.894 -2.014 -9.175 1.00 97.50 143 TYR A CA 1
ATOM 1085 C C . TYR A 1 143 ? -0.009 -3.255 -9.140 1.00 97.50 143 TYR A C 1
ATOM 1087 O O . TYR A 1 143 ? 0.698 -3.550 -10.101 1.00 97.50 143 TYR A O 1
ATOM 1095 N N . ILE A 1 144 ? -0.043 -3.985 -8.032 1.00 96.44 144 ILE A N 1
ATOM 1096 C CA . ILE A 1 144 ? 0.695 -5.230 -7.840 1.00 96.44 144 ILE A CA 1
ATOM 1097 C C . ILE A 1 144 ? -0.317 -6.366 -7.797 1.00 96.44 144 ILE A C 1
ATOM 1099 O O . ILE A 1 144 ? -1.086 -6.457 -6.851 1.00 96.44 144 ILE A O 1
ATOM 1103 N N . ASN A 1 145 ? -0.313 -7.213 -8.820 1.00 95.94 145 ASN A N 1
ATOM 1104 C CA . ASN A 1 145 ? -1.212 -8.352 -8.997 1.00 95.94 145 ASN A CA 1
ATOM 1105 C C . ASN A 1 145 ? -0.452 -9.686 -8.836 1.00 95.94 145 ASN A C 1
ATOM 1107 O O . ASN A 1 145 ? -0.581 -10.589 -9.665 1.00 95.94 145 ASN A O 1
ATOM 1111 N N . GLY A 1 146 ? 0.432 -9.773 -7.835 1.00 91.62 146 GLY A N 1
ATOM 1112 C CA . GLY A 1 146 ? 1.323 -10.912 -7.599 1.00 91.62 146 GLY A CA 1
ATOM 1113 C C . GLY A 1 146 ? 2.817 -10.566 -7.605 1.00 91.62 146 GLY A C 1
ATOM 1114 O O . GLY A 1 146 ? 3.223 -9.422 -7.418 1.00 91.62 146 GLY A O 1
ATOM 1115 N N . GLY A 1 147 ? 3.657 -11.587 -7.799 1.00 91.56 147 GLY A N 1
ATOM 1116 C CA . GLY A 1 147 ? 5.114 -11.469 -7.688 1.00 91.56 147 GLY A CA 1
ATOM 1117 C C . GLY A 1 147 ? 5.630 -11.493 -6.245 1.00 91.56 147 GLY A C 1
ATOM 1118 O O . GLY A 1 147 ? 4.878 -11.683 -5.284 1.00 91.56 147 GLY A O 1
ATOM 1119 N N . VAL A 1 148 ? 6.947 -11.344 -6.112 1.00 93.56 148 VAL A N 1
ATOM 1120 C CA . VAL A 1 148 ? 7.645 -11.272 -4.821 1.00 93.56 148 VAL A CA 1
ATOM 1121 C C . VA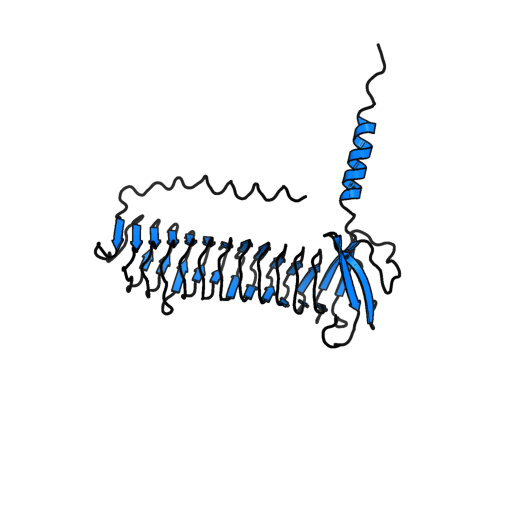L A 1 148 ? 8.347 -9.929 -4.726 1.00 93.56 148 VAL A C 1
ATOM 1123 O O . VAL A 1 148 ? 9.138 -9.582 -5.600 1.00 93.56 148 VAL A O 1
ATOM 1126 N N . ILE A 1 149 ? 8.067 -9.188 -3.662 1.00 92.44 149 ILE A N 1
ATOM 1127 C CA . ILE A 1 149 ? 8.711 -7.914 -3.370 1.00 92.44 149 ILE A CA 1
ATOM 1128 C C . ILE A 1 149 ? 9.517 -8.093 -2.092 1.00 92.44 149 ILE A C 1
ATOM 1130 O O . ILE A 1 149 ? 9.027 -7.892 -0.987 1.00 92.44 149 ILE A O 1
ATOM 1134 N N . ASP A 1 150 ? 10.770 -8.492 -2.234 1.00 91.12 150 ASP A N 1
ATOM 1135 C CA . ASP A 1 150 ? 11.693 -8.623 -1.108 1.00 91.12 150 ASP A CA 1
ATOM 1136 C C . ASP A 1 150 ? 12.298 -7.258 -0.742 1.00 91.12 150 ASP A C 1
ATOM 1138 O O . ASP A 1 150 ? 13.507 -7.042 -0.786 1.00 91.12 150 ASP A O 1
ATOM 1142 N N . ALA A 1 151 ? 11.427 -6.276 -0.499 1.00 88.19 151 ALA A N 1
ATOM 1143 C CA . ALA A 1 151 ? 11.814 -4.898 -0.240 1.00 88.19 151 ALA A CA 1
ATOM 1144 C C . ALA A 1 151 ? 10.692 -4.090 0.416 1.00 88.19 151 ALA A C 1
ATOM 1146 O O . ALA A 1 151 ? 9.597 -4.592 0.681 1.00 88.19 151 ALA A O 1
ATOM 1147 N N . TRP A 1 152 ? 10.971 -2.812 0.674 1.00 92.88 152 TRP A N 1
ATOM 1148 C CA . TRP A 1 152 ? 9.983 -1.877 1.194 1.00 92.88 152 TRP A CA 1
ATOM 1149 C C . TRP A 1 152 ? 9.148 -1.270 0.073 1.00 92.88 152 TRP A C 1
ATOM 1151 O O . TRP A 1 152 ? 9.675 -0.783 -0.930 1.00 92.88 152 TRP A O 1
ATOM 1161 N N . LEU A 1 153 ? 7.840 -1.251 0.300 1.00 96.69 153 LEU A N 1
ATOM 1162 C CA . LEU A 1 153 ? 6.879 -0.485 -0.475 1.00 96.69 153 LEU A CA 1
ATOM 1163 C C . LEU A 1 153 ? 6.594 0.820 0.256 1.00 96.69 153 LEU A C 1
ATOM 1165 O O . LEU A 1 153 ? 6.153 0.806 1.403 1.00 96.69 153 LEU A O 1
ATOM 1169 N N . HIS A 1 154 ? 6.832 1.950 -0.393 1.00 98.12 154 HIS A N 1
ATOM 1170 C CA . HIS A 1 154 ? 6.599 3.258 0.195 1.00 98.12 154 HIS A CA 1
ATOM 1171 C C . HIS A 1 154 ? 5.691 4.083 -0.711 1.00 98.12 154 HIS A C 1
ATOM 1173 O O . HIS A 1 154 ? 6.066 4.384 -1.838 1.00 98.12 154 HIS A O 1
ATOM 1179 N N . ALA A 1 155 ? 4.509 4.452 -0.217 1.00 98.38 155 ALA A N 1
ATOM 1180 C CA . ALA A 1 155 ? 3.633 5.413 -0.880 1.00 98.38 155 ALA A CA 1
ATOM 1181 C C . ALA A 1 155 ? 3.629 6.730 -0.104 1.00 98.38 155 ALA A C 1
ATOM 1183 O O . ALA A 1 155 ? 3.341 6.751 1.099 1.00 98.38 155 ALA A O 1
ATOM 1184 N N . SER A 1 156 ? 3.949 7.819 -0.795 1.00 97.94 156 SER A N 1
ATOM 1185 C CA . SER A 1 156 ? 4.048 9.151 -0.215 1.00 97.94 156 SER A CA 1
ATOM 1186 C C . SER A 1 156 ? 3.291 10.213 -1.002 1.00 97.94 156 SER A C 1
ATOM 1188 O O . SER A 1 156 ? 3.005 10.019 -2.177 1.00 97.94 156 SER A O 1
ATOM 1190 N N . SER A 1 157 ? 2.959 11.332 -0.355 1.00 96.19 157 SER A N 1
ATOM 1191 C CA . SER A 1 157 ? 2.488 12.555 -1.025 1.00 96.19 157 SER A CA 1
ATOM 1192 C C . SER A 1 157 ? 1.245 12.382 -1.913 1.00 96.19 157 SER A C 1
ATOM 1194 O O . SER A 1 157 ? 1.153 13.003 -2.966 1.00 96.19 157 SER A O 1
ATOM 1196 N N . ASN A 1 158 ? 0.245 11.630 -1.434 1.00 96.50 158 ASN A N 1
ATOM 1197 C CA . ASN A 1 158 ? -0.986 11.214 -2.132 1.00 96.50 158 ASN A CA 1
ATOM 1198 C C . ASN A 1 158 ? -0.842 10.034 -3.109 1.00 96.50 158 ASN A C 1
ATOM 1200 O O . ASN A 1 158 ? -1.820 9.675 -3.773 1.00 96.50 158 ASN A O 1
ATOM 1204 N N . ALA A 1 159 ? 0.319 9.377 -3.151 1.00 98.50 159 ALA A N 1
ATOM 1205 C CA . ALA A 1 159 ? 0.510 8.229 -4.021 1.00 98.50 159 ALA A CA 1
ATOM 1206 C C . ALA A 1 159 ? -0.361 7.055 -3.572 1.00 98.50 159 ALA A C 1
ATOM 1208 O O . ALA A 1 159 ? -0.643 6.877 -2.381 1.00 98.50 159 ALA A O 1
ATOM 1209 N N . THR A 1 160 ? -0.761 6.223 -4.531 1.00 98.56 160 THR A N 1
ATOM 1210 C CA . THR A 1 160 ? -1.638 5.077 -4.280 1.00 98.56 160 THR A CA 1
ATOM 1211 C C . THR A 1 160 ? -0.940 3.761 -4.606 1.00 98.56 160 THR A C 1
ATOM 1213 O O . THR A 1 160 ? -0.499 3.529 -5.728 1.00 98.56 160 THR A O 1
ATOM 1216 N N . LEU A 1 161 ? -0.899 2.852 -3.636 1.00 98.19 161 LEU A N 1
ATOM 1217 C CA . LEU A 1 161 ? -0.424 1.483 -3.802 1.00 98.19 161 LEU A CA 1
ATOM 1218 C C . LEU A 1 161 ? -1.601 0.514 -3.691 1.00 98.19 161 LEU A C 1
ATOM 1220 O O . LEU A 1 161 ? -2.207 0.391 -2.629 1.00 98.19 161 LEU A O 1
ATOM 1224 N N . ASN A 1 162 ? -1.894 -0.213 -4.765 1.00 97.81 162 ASN A N 1
ATOM 1225 C CA . ASN A 1 162 ? -2.896 -1.273 -4.782 1.00 97.81 162 ASN A CA 1
ATOM 1226 C C . ASN A 1 162 ? -2.198 -2.625 -4.918 1.00 97.81 162 ASN A C 1
ATOM 1228 O O . ASN A 1 162 ? -1.489 -2.853 -5.895 1.00 97.81 162 ASN A O 1
ATOM 1232 N N . VAL A 1 163 ? -2.412 -3.524 -3.961 1.00 96.88 163 VAL A N 1
ATOM 1233 C CA . VAL A 1 163 ? -1.823 -4.866 -3.960 1.00 96.88 163 VAL A CA 1
ATOM 1234 C C . VAL A 1 163 ? -2.936 -5.899 -3.880 1.00 96.88 163 VAL A C 1
ATOM 1236 O O . VAL A 1 163 ? -3.645 -5.980 -2.877 1.00 96.88 163 VAL A O 1
ATOM 1239 N N . THR A 1 164 ? -3.067 -6.680 -4.945 1.00 96.56 164 THR A N 1
ATOM 1240 C CA . THR A 1 164 ? -3.931 -7.852 -5.048 1.00 96.56 164 THR A CA 1
ATOM 1241 C C . THR A 1 164 ? -3.029 -9.064 -5.204 1.00 96.56 164 THR A C 1
ATOM 1243 O O . THR A 1 164 ? -2.348 -9.196 -6.213 1.00 96.56 164 THR A O 1
ATOM 1246 N N . ASP A 1 165 ? -3.000 -9.946 -4.212 1.00 93.00 165 ASP A N 1
ATOM 1247 C CA . ASP A 1 165 ? -2.044 -11.056 -4.160 1.00 93.00 165 ASP A CA 1
ATOM 1248 C C . ASP A 1 165 ? -0.565 -10.607 -4.081 1.00 93.00 165 ASP A C 1
ATOM 1250 O O . ASP A 1 165 ? -0.197 -9.446 -4.258 1.00 93.00 165 ASP A O 1
ATOM 1254 N N . GLY A 1 166 ? 0.319 -11.559 -3.779 1.00 91.12 166 GLY A N 1
ATOM 1255 C CA . GLY A 1 166 ? 1.761 -11.328 -3.670 1.00 91.12 166 GLY A CA 1
ATOM 1256 C C . GLY A 1 166 ? 2.275 -11.277 -2.234 1.00 91.12 166 GLY A C 1
ATOM 1257 O O . GLY A 1 166 ? 1.531 -11.388 -1.254 1.00 91.12 166 GLY A O 1
ATOM 1258 N N . THR A 1 167 ? 3.596 -11.170 -2.122 1.00 91.75 167 THR A N 1
ATOM 1259 C CA . THR A 1 167 ? 4.305 -11.156 -0.839 1.00 91.75 167 THR A CA 1
ATOM 1260 C C . THR A 1 167 ? 5.259 -9.979 -0.777 1.00 91.75 167 THR A C 1
ATOM 1262 O O . THR A 1 167 ? 6.017 -9.770 -1.727 1.00 91.75 167 THR A O 1
ATOM 1265 N N . SER A 1 168 ? 5.278 -9.268 0.345 1.00 94.44 168 SER A N 1
ATOM 1266 C CA . SER A 1 168 ? 6.272 -8.232 0.605 1.00 94.44 168 SER A CA 1
ATOM 1267 C C . SER A 1 168 ? 6.751 -8.234 2.053 1.00 94.44 168 SER A C 1
ATOM 1269 O O . SER A 1 168 ? 6.062 -8.729 2.948 1.00 94.44 168 SER A O 1
ATOM 1271 N N . SER A 1 169 ? 7.943 -7.690 2.295 1.00 94.88 169 SER A N 1
ATOM 1272 C CA . SER A 1 169 ? 8.416 -7.458 3.659 1.00 94.88 169 SER A CA 1
ATOM 1273 C C . SER A 1 169 ? 7.562 -6.383 4.323 1.00 94.88 169 SER A C 1
ATOM 1275 O O . SER A 1 169 ? 6.797 -6.663 5.247 1.00 94.88 169 SER 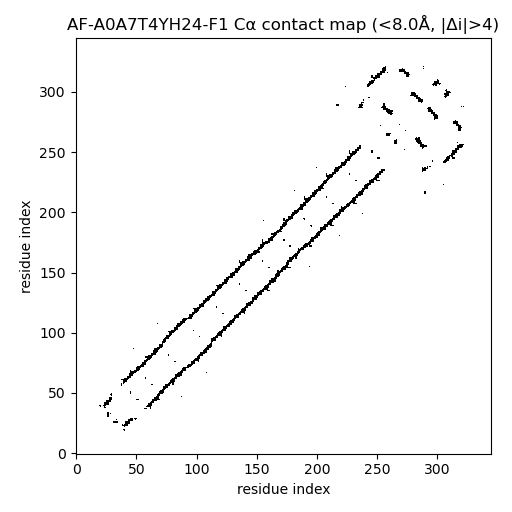A O 1
ATOM 1277 N N . ASP A 1 170 ? 7.631 -5.155 3.815 1.00 96.44 170 ASP A N 1
ATOM 1278 C CA . ASP A 1 170 ? 7.046 -3.997 4.477 1.00 96.44 170 ASP A CA 1
ATOM 1279 C C . ASP A 1 170 ? 6.296 -3.105 3.495 1.00 96.44 170 ASP A C 1
ATOM 1281 O O . ASP A 1 170 ? 6.730 -2.899 2.361 1.00 96.44 170 ASP A O 1
ATOM 1285 N N . ALA A 1 171 ? 5.206 -2.507 3.971 1.00 97.62 171 ALA A N 1
ATOM 1286 C CA . ALA A 1 171 ? 4.563 -1.383 3.308 1.00 97.62 171 ALA A CA 1
ATOM 1287 C C . ALA A 1 171 ? 4.387 -0.199 4.258 1.00 97.62 171 ALA A C 1
ATOM 1289 O O . ALA A 1 171 ? 3.983 -0.366 5.411 1.00 97.62 171 ALA A O 1
ATOM 1290 N N . ILE A 1 172 ? 4.680 1.001 3.765 1.00 98.19 172 ILE A N 1
ATOM 1291 C CA . ILE A 1 172 ? 4.622 2.252 4.517 1.00 98.19 172 ILE A CA 1
ATOM 1292 C C . ILE A 1 172 ? 3.830 3.288 3.720 1.00 98.19 172 ILE A C 1
ATOM 1294 O O . ILE A 1 172 ? 4.115 3.511 2.543 1.00 98.19 172 ILE A O 1
ATOM 1298 N N . SER A 1 173 ? 2.884 3.965 4.373 1.00 98.25 173 SER A N 1
ATOM 1299 C CA . SER A 1 173 ? 2.232 5.160 3.824 1.00 98.25 173 SER A CA 1
ATOM 1300 C C . SER A 1 173 ? 2.573 6.406 4.620 1.00 98.25 173 SER A C 1
ATOM 1302 O O . SER A 1 173 ? 2.287 6.456 5.818 1.00 98.25 173 SER A O 1
ATOM 1304 N N . ASN A 1 174 ? 3.091 7.423 3.938 1.00 98.12 174 ASN A N 1
ATOM 1305 C CA . ASN A 1 174 ? 3.305 8.773 4.460 1.00 98.12 174 ASN A CA 1
ATOM 1306 C C . ASN A 1 174 ? 2.497 9.751 3.601 1.00 98.12 174 ASN A C 1
ATOM 1308 O O . ASN A 1 174 ? 2.964 10.147 2.545 1.00 98.12 174 ASN A O 1
ATOM 1312 N N . GLU A 1 175 ? 1.276 10.103 3.999 1.00 97.94 175 GLU A N 1
ATOM 1313 C CA . GLU A 1 175 ? 0.315 10.863 3.170 1.00 97.94 175 GLU A CA 1
ATOM 1314 C C . GLU A 1 175 ? -0.179 10.093 1.927 1.00 97.94 175 GLU A C 1
ATOM 1316 O O . GLU A 1 175 ? -0.933 10.629 1.125 1.00 97.94 175 GLU A O 1
ATOM 1321 N N . GLY A 1 176 ? 0.238 8.834 1.754 1.00 98.06 176 GLY A N 1
ATOM 1322 C CA . GLY A 1 176 ? -0.222 7.941 0.690 1.00 98.06 176 GLY A CA 1
ATOM 1323 C C . GLY A 1 176 ? -1.396 7.048 1.103 1.00 98.06 176 GLY A C 1
ATOM 1324 O O . GLY A 1 176 ? -1.761 6.957 2.281 1.00 98.06 176 GLY A O 1
ATOM 1325 N N . LEU A 1 177 ? -1.947 6.341 0.118 1.00 98.38 177 LEU A N 1
ATOM 1326 C CA . LEU A 1 177 ? -3.017 5.359 0.272 1.00 98.38 177 LEU A CA 1
ATOM 1327 C C . LEU A 1 177 ? -2.510 3.957 -0.081 1.00 98.38 177 LEU A C 1
ATOM 1329 O O . LEU A 1 177 ? -2.038 3.728 -1.191 1.00 98.38 177 LEU A O 1
ATOM 1333 N N . LEU A 1 178 ? -2.661 3.004 0.836 1.00 98.50 178 LEU A N 1
ATOM 1334 C CA . LEU A 1 178 ? -2.370 1.590 0.601 1.00 98.50 178 LEU A CA 1
ATOM 1335 C C . LEU A 1 178 ? -3.671 0.790 0.610 1.00 98.50 178 LEU A C 1
ATOM 1337 O O . LEU A 1 178 ? -4.450 0.889 1.555 1.00 98.50 178 LEU A O 1
ATOM 1341 N N . ASN A 1 179 ? -3.885 -0.036 -0.407 1.00 98.12 179 ASN A N 1
ATOM 1342 C CA . ASN A 1 179 ? -5.012 -0.958 -0.500 1.00 98.12 179 ASN A CA 1
ATOM 1343 C C . ASN A 1 179 ? -4.484 -2.385 -0.660 1.00 98.12 179 ASN A C 1
ATOM 1345 O O . ASN A 1 179 ? -3.750 -2.667 -1.606 1.00 98.12 179 ASN A O 1
ATOM 1349 N N . PHE A 1 180 ? -4.879 -3.281 0.244 1.00 97.50 180 PHE A N 1
ATOM 1350 C CA . PHE A 1 180 ? -4.403 -4.664 0.282 1.00 97.50 180 PHE A CA 1
ATOM 1351 C C . PHE A 1 180 ? -5.553 -5.664 0.201 1.00 97.50 180 PHE A C 1
ATOM 1353 O O . PHE A 1 180 ? -6.435 -5.683 1.064 1.00 97.50 180 PHE A O 1
ATOM 1360 N N . GLU A 1 181 ? -5.504 -6.548 -0.791 1.00 97.75 181 GLU A N 1
ATOM 1361 C CA . GLU A 1 181 ? -6.412 -7.678 -0.950 1.00 97.75 181 GLU A CA 1
ATOM 1362 C C . GLU A 1 181 ? -5.609 -8.964 -1.183 1.00 97.75 181 GLU A C 1
ATOM 1364 O O . GLU A 1 181 ? -4.775 -9.047 -2.077 1.00 97.75 181 GLU A O 1
ATOM 1369 N N . ASN A 1 182 ? -5.839 -9.973 -0.341 1.00 97.25 182 ASN A N 1
ATOM 1370 C CA . ASN A 1 182 ? -5.204 -11.292 -0.397 1.00 97.25 182 ASN A CA 1
ATOM 1371 C C . ASN A 1 182 ? -3.659 -11.282 -0.441 1.00 97.25 182 ASN A C 1
ATOM 1373 O O . ASN A 1 182 ? -3.029 -12.224 -0.917 1.00 97.25 182 ASN A O 1
ATOM 1377 N N . ALA A 1 183 ? -3.039 -10.223 0.074 1.00 95.38 183 ALA A N 1
ATOM 1378 C CA . ALA A 1 183 ? -1.595 -10.046 0.054 1.00 95.38 183 ALA A CA 1
ATOM 1379 C C . ALA A 1 183 ? -0.958 -10.421 1.399 1.00 95.38 183 ALA A C 1
ATOM 1381 O O . ALA A 1 183 ? -1.574 -10.280 2.459 1.00 95.38 183 ALA A O 1
ATOM 1382 N N . ASN A 1 184 ? 0.292 -10.887 1.363 1.00 96.88 184 ASN A N 1
ATOM 1383 C CA . ASN A 1 184 ? 1.030 -11.271 2.564 1.00 96.88 184 ASN A CA 1
ATOM 1384 C C . ASN A 1 184 ? 2.161 -10.284 2.856 1.00 96.88 184 ASN A C 1
ATOM 1386 O O . ASN A 1 184 ? 3.057 -10.106 2.034 1.00 96.88 184 ASN A O 1
ATOM 1390 N N . PHE A 1 185 ? 2.143 -9.686 4.045 1.00 97.12 185 PHE A N 1
ATOM 1391 C CA . PHE A 1 185 ? 3.136 -8.707 4.486 1.00 97.12 185 PHE A CA 1
ATOM 1392 C C . PHE A 1 185 ? 3.773 -9.126 5.805 1.00 97.12 185 PHE A C 1
ATOM 1394 O O . PHE A 1 185 ? 3.075 -9.605 6.697 1.00 97.12 185 PHE A O 1
ATOM 1401 N N . LEU A 1 186 ? 5.072 -8.887 5.997 1.00 97.62 186 LEU A N 1
ATOM 1402 C CA . LEU A 1 186 ? 5.655 -8.971 7.343 1.00 97.62 186 LEU A CA 1
ATOM 1403 C C . LEU A 1 186 ? 5.215 -7.780 8.198 1.00 97.62 186 LEU A C 1
ATOM 1405 O O . LEU A 1 186 ? 5.008 -7.918 9.404 1.00 97.62 186 LEU A O 1
ATOM 1409 N N . SER A 1 187 ? 5.031 -6.607 7.603 1.00 97.94 187 SER A N 1
ATOM 1410 C CA . SER A 1 187 ? 4.583 -5.434 8.343 1.00 97.94 187 SER A CA 1
ATOM 1411 C C . SER A 1 187 ? 3.911 -4.398 7.449 1.00 97.94 187 SER A C 1
ATOM 1413 O O . SER A 1 187 ? 4.312 -4.157 6.313 1.00 97.94 187 SER A O 1
ATOM 1415 N N . ILE A 1 188 ? 2.865 -3.776 7.983 1.00 98.31 188 ILE A N 1
ATOM 1416 C CA . ILE A 1 188 ? 2.224 -2.604 7.389 1.00 98.31 188 ILE A CA 1
ATOM 1417 C C . ILE A 1 188 ? 2.316 -1.465 8.397 1.00 98.31 188 ILE A C 1
ATOM 1419 O O . ILE A 1 188 ? 2.005 -1.632 9.582 1.00 98.31 188 ILE A O 1
ATOM 1423 N N . ARG A 1 189 ? 2.735 -0.294 7.920 1.00 98.50 189 ARG A N 1
ATOM 1424 C CA . ARG A 1 189 ? 2.817 0.933 8.703 1.00 98.50 189 ARG A CA 1
ATOM 1425 C C . ARG A 1 189 ? 2.078 2.073 8.010 1.00 98.50 189 ARG A C 1
ATOM 1427 O O . ARG A 1 189 ? 2.602 2.691 7.086 1.00 98.50 189 ARG A O 1
ATOM 1434 N N . SER A 1 190 ? 0.915 2.425 8.542 1.00 98.56 190 SER A N 1
ATOM 1435 C CA . SER A 1 190 ? 0.327 3.740 8.295 1.00 98.56 190 SER A CA 1
ATOM 1436 C C . SER A 1 190 ? 1.072 4.754 9.154 1.00 98.56 190 SER A C 1
ATOM 1438 O O . SER A 1 190 ? 1.106 4.618 10.374 1.00 98.56 190 SER A O 1
ATOM 1440 N N . ASN A 1 191 ? 1.727 5.728 8.541 1.00 97.56 191 ASN A N 1
ATOM 1441 C CA . ASN A 1 191 ? 2.474 6.782 9.223 1.00 97.56 191 ASN A CA 1
ATOM 1442 C C . ASN A 1 191 ? 1.900 8.151 8.811 1.00 97.56 191 ASN A C 1
ATOM 1444 O O . ASN A 1 191 ? 0.804 8.167 8.269 1.00 97.56 191 ASN A O 1
ATOM 1448 N N . THR A 1 192 ? 2.573 9.276 9.078 1.00 97.56 192 THR A N 1
ATOM 1449 C CA . THR A 1 192 ? 2.076 10.664 8.918 1.00 97.56 192 THR A CA 1
ATOM 1450 C C . THR A 1 192 ? 0.968 10.839 7.875 1.00 97.56 192 THR A C 1
ATOM 1452 O O . THR A 1 192 ? 1.246 10.789 6.683 1.00 97.56 192 THR A O 1
ATOM 1455 N N . ASN A 1 193 ? -0.282 11.027 8.323 1.00 97.88 193 ASN A N 1
ATOM 1456 C CA . ASN A 1 193 ? -1.487 11.227 7.486 1.00 97.88 193 ASN A CA 1
ATOM 1457 C C . ASN A 1 193 ? -1.766 10.149 6.413 1.00 97.88 193 ASN A C 1
ATOM 1459 O O . ASN A 1 193 ? -2.619 10.334 5.548 1.00 97.88 193 ASN A O 1
ATOM 1463 N N . GLY A 1 194 ? -1.050 9.031 6.437 1.00 98.31 194 GLY A N 1
ATOM 1464 C CA . GLY A 1 194 ? -1.240 7.910 5.533 1.00 98.31 194 GLY A CA 1
ATOM 1465 C C . GLY A 1 194 ? -2.485 7.102 5.881 1.00 98.31 194 GLY A C 1
ATOM 1466 O O . GLY A 1 194 ? -2.960 7.102 7.024 1.00 98.31 194 GLY A O 1
ATOM 1467 N N . THR A 1 195 ? -3.005 6.393 4.884 1.00 98.56 195 THR A N 1
ATOM 1468 C CA . THR A 1 195 ? -4.151 5.499 5.043 1.00 98.56 195 THR A CA 1
ATOM 1469 C C . THR A 1 195 ? -3.820 4.101 4.542 1.00 98.56 195 THR A C 1
ATOM 1471 O O . THR A 1 195 ? -3.379 3.948 3.406 1.00 98.56 195 THR A O 1
ATOM 1474 N N . SER A 1 196 ? -4.105 3.080 5.351 1.00 98.69 196 SER A N 1
ATOM 1475 C CA . SER A 1 196 ? -4.069 1.677 4.914 1.00 98.69 196 SER A CA 1
ATOM 1476 C C . SER A 1 196 ? -5.454 1.044 4.979 1.00 98.69 196 SER A C 1
ATOM 1478 O O . SER A 1 196 ? -6.087 1.048 6.033 1.00 98.69 196 SER A O 1
ATOM 1480 N N . ASN A 1 197 ? -5.893 0.434 3.882 1.00 98.56 197 ASN A N 1
ATOM 1481 C CA . ASN A 1 197 ? -7.098 -0.384 3.793 1.00 98.56 197 ASN A CA 1
ATOM 1482 C C . ASN A 1 197 ? -6.709 -1.848 3.593 1.00 98.56 197 ASN A C 1
ATOM 1484 O O . ASN A 1 197 ? -6.034 -2.195 2.625 1.00 98.56 197 ASN A O 1
ATOM 1488 N N . ILE A 1 198 ? -7.148 -2.711 4.502 1.00 98.38 198 ILE A N 1
ATOM 1489 C CA . ILE A 1 198 ? -6.772 -4.124 4.535 1.00 98.38 198 ILE A CA 1
ATOM 1490 C C . ILE A 1 198 ? -8.043 -4.961 4.410 1.00 98.38 198 ILE A C 1
ATOM 1492 O O . ILE A 1 198 ? -8.824 -5.065 5.357 1.00 98.38 198 ILE A O 1
ATOM 1496 N N . PHE A 1 199 ? -8.263 -5.551 3.236 1.00 98.19 199 PHE A N 1
ATOM 1497 C CA . PHE A 1 199 ? -9.465 -6.331 2.934 1.00 98.19 199 PHE A CA 1
ATOM 1498 C C . PHE A 1 199 ? -9.313 -7.812 3.284 1.00 98.19 199 PHE A C 1
ATOM 1500 O O . PHE A 1 199 ? -10.258 -8.445 3.752 1.00 98.19 199 PHE A O 1
ATOM 1507 N N . SER A 1 200 ? -8.131 -8.379 3.049 1.00 98.00 200 SER A N 1
ATOM 1508 C CA . SER A 1 200 ? -7.789 -9.770 3.363 1.00 98.00 200 SER A CA 1
ATOM 1509 C C . SER A 1 200 ? -6.272 -9.988 3.272 1.00 98.00 200 SER A C 1
ATOM 1511 O O . SER A 1 200 ? -5.539 -9.060 2.937 1.00 98.00 200 SER A O 1
ATOM 1513 N N . GLY A 1 201 ? -5.805 -11.206 3.569 1.00 97.88 201 GLY A N 1
ATOM 1514 C CA . GLY A 1 201 ? -4.385 -11.575 3.543 1.00 97.88 201 GLY A CA 1
ATOM 1515 C C . GLY A 1 201 ? -3.814 -11.896 4.925 1.00 97.88 201 GLY A C 1
ATOM 1516 O O . GLY A 1 201 ? -4.560 -11.999 5.906 1.00 97.88 201 GLY A O 1
ATOM 1517 N N . ILE A 1 202 ? -2.495 -12.079 4.997 1.00 98.25 202 ILE A N 1
ATOM 1518 C CA . ILE A 1 202 ? -1.763 -12.358 6.240 1.00 98.25 202 ILE A CA 1
ATOM 1519 C C . ILE A 1 202 ? -0.767 -11.236 6.495 1.00 98.25 202 ILE A C 1
ATOM 1521 O O . ILE A 1 202 ? 0.080 -10.941 5.658 1.00 98.25 202 ILE A O 1
ATOM 1525 N N . ILE A 1 203 ? -0.830 -10.635 7.678 1.00 98.38 203 ILE A N 1
ATOM 1526 C CA . ILE A 1 203 ? 0.064 -9.543 8.058 1.00 98.38 203 ILE A CA 1
ATOM 1527 C C . ILE A 1 203 ? 0.832 -9.937 9.313 1.00 98.38 203 ILE A C 1
ATOM 1529 O O . ILE A 1 203 ? 0.260 -10.424 10.290 1.00 98.38 203 ILE A O 1
ATOM 1533 N N . GLY A 1 204 ? 2.143 -9.726 9.296 1.00 98.38 204 GLY A N 1
ATOM 1534 C CA . GLY A 1 204 ? 3.017 -9.924 10.442 1.00 98.38 204 GLY A CA 1
ATOM 1535 C C . GLY A 1 204 ? 2.691 -8.934 11.552 1.00 98.38 204 GLY A C 1
ATOM 1536 O O . GLY A 1 204 ? 2.222 -9.329 12.608 1.00 98.38 204 GLY A O 1
ATOM 1537 N N . SER A 1 205 ? 2.871 -7.638 11.326 1.00 98.25 205 SER A N 1
ATOM 1538 C CA . SER A 1 205 ? 2.501 -6.605 12.301 1.00 98.25 205 SER A CA 1
ATOM 1539 C C . SER A 1 205 ? 1.843 -5.399 11.651 1.00 98.25 205 SER A C 1
ATOM 1541 O O . SER A 1 205 ? 2.060 -5.117 10.475 1.00 98.25 205 SER A O 1
ATOM 1543 N N . LEU A 1 206 ? 1.029 -4.691 12.431 1.00 98.56 206 LEU A N 1
ATOM 1544 C CA . LEU A 1 206 ? 0.276 -3.538 11.961 1.00 98.56 206 LEU A CA 1
ATOM 1545 C C . LEU A 1 206 ? 0.560 -2.334 12.852 1.00 98.56 206 LEU A C 1
ATOM 1547 O O . LEU A 1 206 ? 0.281 -2.359 14.049 1.00 98.56 206 LEU A O 1
ATOM 1551 N N . ASN A 1 207 ? 1.115 -1.275 12.274 1.00 98.62 207 ASN A N 1
ATOM 1552 C CA . ASN A 1 207 ? 1.453 -0.045 12.980 1.00 98.62 207 ASN A CA 1
ATOM 1553 C C . ASN A 1 207 ? 0.681 1.126 12.371 1.00 98.62 207 ASN A C 1
ATOM 1555 O O . ASN A 1 207 ? 0.612 1.265 11.155 1.00 98.62 207 ASN A O 1
ATOM 1559 N N . THR A 1 208 ? 0.069 1.945 13.217 1.00 98.56 208 THR A N 1
ATOM 1560 C CA . THR A 1 208 ? -0.712 3.120 12.816 1.00 98.56 208 THR A CA 1
ATOM 1561 C C . THR A 1 208 ? -0.237 4.302 13.658 1.00 98.56 208 THR A C 1
ATOM 1563 O O . THR A 1 208 ? -0.565 4.411 14.840 1.00 98.56 208 THR A O 1
ATOM 1566 N N . ASP A 1 209 ? 0.615 5.135 13.071 1.00 98.31 209 ASP A N 1
ATOM 1567 C CA . ASP A 1 209 ? 1.380 6.192 13.731 1.00 98.31 209 ASP A CA 1
ATOM 1568 C C . ASP A 1 209 ? 1.096 7.571 13.100 1.00 98.31 209 ASP A C 1
ATOM 1570 O O . ASP A 1 209 ? 0.708 7.658 11.940 1.00 98.31 209 ASP A O 1
ATOM 1574 N N . HIS A 1 210 ? 1.314 8.645 13.866 1.00 97.06 210 HIS A N 1
ATOM 1575 C CA . HIS A 1 210 ? 1.239 10.058 13.447 1.00 97.06 210 HIS A CA 1
ATOM 1576 C C . HIS A 1 210 ? -0.002 10.435 12.609 1.00 97.06 210 HIS A C 1
ATOM 1578 O O . HIS A 1 210 ? 0.084 10.564 11.393 1.00 97.06 210 HIS A O 1
ATOM 1584 N N . THR A 1 211 ? -1.153 10.644 13.261 1.00 97.81 211 THR A N 1
ATOM 1585 C CA . THR A 1 211 ? -2.403 11.116 12.614 1.00 97.81 211 THR A CA 1
ATOM 1586 C C . THR A 1 211 ? -2.851 10.286 11.405 1.00 97.81 211 THR A C 1
ATOM 1588 O O . THR A 1 211 ? -3.533 10.786 10.513 1.00 97.81 211 THR A O 1
ATOM 1591 N N . SER A 1 212 ? -2.479 9.008 11.368 1.00 98.50 212 SER A N 1
ATOM 1592 C CA . SER A 1 212 ? -2.820 8.104 10.273 1.00 98.50 212 SER A CA 1
ATOM 1593 C C . SER A 1 212 ? -4.115 7.346 10.527 1.00 98.50 212 SER A C 1
ATOM 1595 O O . SER A 1 212 ? -4.668 7.352 11.633 1.00 98.50 212 SER A O 1
ATOM 1597 N N . THR A 1 213 ? -4.611 6.684 9.485 1.00 98.69 213 THR A N 1
ATOM 1598 C CA . THR A 1 213 ? -5.792 5.826 9.578 1.00 98.69 213 THR A CA 1
ATOM 1599 C C . THR A 1 213 ? -5.495 4.440 9.032 1.00 98.69 213 THR A C 1
ATOM 1601 O O . THR A 1 213 ? -4.913 4.281 7.963 1.00 98.69 213 THR A O 1
ATOM 1604 N N . THR A 1 214 ? -5.941 3.417 9.745 1.00 98.75 214 THR A N 1
ATOM 1605 C CA . THR A 1 214 ? -5.924 2.042 9.253 1.00 98.75 214 THR A CA 1
ATOM 1606 C C . THR A 1 214 ? -7.320 1.454 9.344 1.00 98.75 214 THR A C 1
ATOM 1608 O O . THR A 1 214 ? -7.939 1.488 10.406 1.00 98.75 214 THR A O 1
ATOM 1611 N N . ASN A 1 215 ? -7.804 0.880 8.247 1.00 98.69 215 ASN A N 1
ATOM 1612 C CA . ASN A 1 215 ? -9.087 0.196 8.158 1.00 98.69 215 ASN A CA 1
ATOM 1613 C C . ASN A 1 215 ? -8.843 -1.300 7.939 1.00 98.69 215 ASN A C 1
ATOM 1615 O O . ASN A 1 215 ? -8.312 -1.702 6.903 1.00 98.69 215 ASN A O 1
ATOM 1619 N N . LEU A 1 216 ? -9.227 -2.125 8.912 1.00 98.31 216 LEU A N 1
ATOM 1620 C CA . LEU A 1 216 ? -9.114 -3.580 8.847 1.00 98.31 216 LEU A CA 1
ATOM 1621 C C . LEU A 1 216 ? -10.494 -4.191 8.594 1.00 98.31 216 LEU A C 1
ATOM 1623 O O . LEU A 1 216 ? -11.320 -4.267 9.504 1.00 98.31 216 LEU A O 1
ATOM 1627 N N . TYR A 1 217 ? -10.743 -4.624 7.360 1.00 98.31 217 TYR A N 1
ATOM 1628 C CA . TYR A 1 217 ? -11.999 -5.260 6.949 1.00 98.31 217 TYR A CA 1
ATOM 1629 C C . TYR A 1 217 ? -11.974 -6.785 7.046 1.00 98.31 217 TYR A C 1
ATOM 1631 O O . TYR A 1 217 ? -13.033 -7.403 7.096 1.00 98.31 217 TYR A O 1
ATOM 1639 N N . GLY A 1 218 ? -10.785 -7.386 7.073 1.00 97.38 218 GLY A N 1
ATOM 1640 C CA . GLY A 1 218 ? -10.601 -8.831 7.117 1.00 97.38 218 GLY A CA 1
ATOM 1641 C C . GLY A 1 218 ? -9.126 -9.221 7.210 1.00 97.38 218 GLY A C 1
ATOM 1642 O O . GLY A 1 218 ? -8.259 -8.383 7.440 1.00 97.38 218 GLY A O 1
ATOM 1643 N N . GLY A 1 219 ? -8.836 -10.508 7.005 1.00 97.88 219 GLY A N 1
ATOM 1644 C CA . GLY A 1 219 ? -7.473 -11.051 7.029 1.00 97.88 219 GLY A CA 1
ATOM 1645 C C . GLY A 1 219 ? -7.039 -11.598 8.391 1.00 97.88 219 GLY A C 1
ATOM 1646 O O . GLY A 1 219 ? -7.854 -11.806 9.295 1.00 97.88 219 GLY A O 1
ATOM 1647 N N . HIS A 1 220 ? -5.746 -11.889 8.511 1.00 98.38 220 HIS A N 1
ATOM 1648 C CA . HIS A 1 220 ? -5.146 -12.486 9.700 1.00 98.38 220 HIS A CA 1
ATOM 1649 C C . HIS A 1 220 ? -3.886 -11.730 10.132 1.00 98.38 220 HIS A C 1
ATOM 1651 O O . HIS A 1 220 ? -2.886 -11.718 9.413 1.00 98.38 220 HIS A O 1
ATOM 1657 N N . ILE A 1 221 ? -3.915 -11.129 11.324 1.00 98.50 221 ILE A N 1
ATOM 1658 C CA . ILE A 1 221 ? -2.756 -10.454 11.918 1.00 98.50 221 ILE A CA 1
ATOM 1659 C C . ILE A 1 221 ? -2.021 -11.420 12.854 1.00 98.50 221 ILE A C 1
ATOM 1661 O O . ILE A 1 221 ? -2.511 -11.791 13.922 1.00 98.50 221 ILE A O 1
ATOM 1665 N N . THR A 1 222 ? -0.819 -11.835 12.470 1.00 98.19 222 THR A N 1
ATOM 1666 C CA . THR A 1 222 ? -0.045 -12.841 13.217 1.00 98.19 222 THR A CA 1
ATOM 1667 C C . THR A 1 222 ? 0.718 -12.253 14.409 1.00 98.19 222 THR A C 1
ATOM 1669 O O . THR A 1 222 ? 1.034 -12.968 15.363 1.00 98.19 222 THR A O 1
ATOM 1672 N N . GLY A 1 223 ? 1.007 -10.956 14.381 1.00 97.62 223 GLY A N 1
ATOM 1673 C CA . GLY A 1 223 ? 1.749 -10.219 15.399 1.00 97.62 223 GLY A CA 1
ATOM 1674 C C . GLY A 1 223 ? 0.930 -9.102 16.039 1.00 97.62 223 GLY A C 1
ATOM 1675 O O . GLY A 1 223 ? -0.291 -9.184 16.140 1.00 97.62 223 GLY A O 1
ATOM 1676 N N . PHE A 1 224 ? 1.621 -8.084 16.550 1.00 96.88 224 PHE A N 1
ATOM 1677 C CA . PHE A 1 224 ? 0.986 -6.987 17.280 1.00 96.88 224 PHE A CA 1
ATOM 1678 C C . PHE A 1 224 ? 0.320 -5.973 16.354 1.00 96.88 224 PHE A C 1
ATOM 1680 O O . PHE A 1 224 ? 0.821 -5.680 15.265 1.00 96.88 224 PHE A O 1
ATOM 1687 N N . ILE A 1 225 ? -0.751 -5.372 16.869 1.00 98.50 225 ILE A N 1
ATOM 1688 C CA . ILE A 1 225 ? -1.355 -4.164 16.318 1.00 98.50 225 ILE A CA 1
ATOM 1689 C C . ILE A 1 225 ? -1.013 -3.008 17.259 1.00 98.50 225 ILE A C 1
ATOM 1691 O O . ILE A 1 225 ? -1.304 -3.085 18.448 1.00 98.50 225 ILE A O 1
ATOM 1695 N N . SER A 1 226 ? -0.389 -1.943 16.762 1.00 98.56 226 SER A N 1
ATOM 1696 C CA . SER A 1 226 ? -0.002 -0.778 17.563 1.00 98.56 226 SER A CA 1
ATOM 1697 C C . SER A 1 226 ? -0.546 0.508 16.959 1.00 98.56 226 SER A C 1
ATOM 1699 O O . SER A 1 226 ? -0.309 0.786 15.786 1.00 98.56 226 SER A O 1
ATOM 1701 N N . ILE A 1 227 ? -1.211 1.322 17.780 1.00 98.62 227 ILE A N 1
ATOM 1702 C CA . ILE A 1 227 ? -1.807 2.595 17.370 1.00 98.62 227 ILE A CA 1
ATOM 1703 C C . ILE A 1 227 ? -1.254 3.706 18.261 1.00 98.62 227 ILE A C 1
ATOM 1705 O O . ILE A 1 227 ? -1.300 3.594 19.486 1.00 98.62 227 ILE A O 1
ATOM 1709 N N . ARG A 1 228 ? -0.707 4.771 17.667 1.00 98.19 228 ARG A N 1
ATOM 1710 C CA . ARG A 1 228 ? -0.006 5.854 18.381 1.00 98.19 228 ARG A CA 1
ATOM 1711 C C . ARG A 1 228 ? -0.393 7.231 17.860 1.00 98.19 228 ARG A C 1
ATOM 1713 O O . ARG A 1 228 ? -0.893 7.363 16.750 1.00 98.19 228 ARG A O 1
ATOM 1720 N N . SER A 1 229 ? -0.074 8.267 18.630 1.00 96.44 229 SER A N 1
ATOM 1721 C CA . SER A 1 229 ? 0.068 9.648 18.143 1.00 96.44 229 SER A CA 1
ATOM 1722 C C . SER A 1 229 ? -1.149 10.180 17.374 1.00 96.44 229 SER A C 1
ATOM 1724 O O . SER A 1 229 ? -1.021 10.593 16.223 1.00 96.44 229 SER A O 1
ATOM 1726 N N . ASN A 1 230 ? -2.325 10.178 18.011 1.00 97.88 230 ASN A N 1
ATOM 1727 C CA . ASN A 1 230 ? -3.587 10.667 17.426 1.00 97.88 230 ASN A CA 1
ATOM 1728 C C . ASN A 1 230 ? -4.064 9.894 16.185 1.00 97.88 230 ASN A C 1
ATOM 1730 O O . ASN A 1 230 ? -4.837 10.423 15.391 1.00 97.88 230 ASN A O 1
ATOM 1734 N N . SER A 1 231 ? -3.588 8.665 15.990 1.00 98.62 231 SER A N 1
ATOM 1735 C CA . SER A 1 231 ? -3.993 7.844 14.849 1.00 98.62 231 SER A CA 1
ATOM 1736 C C . SER A 1 231 ? -5.213 6.988 15.169 1.00 98.62 231 SER A C 1
ATOM 1738 O O . SER A 1 231 ? -5.531 6.743 16.339 1.00 98.62 231 SER A O 1
ATOM 1740 N N . THR A 1 232 ? -5.880 6.519 14.117 1.00 98.81 232 THR A N 1
ATOM 1741 C CA . THR A 1 232 ? -7.143 5.785 14.211 1.00 98.81 232 THR A CA 1
ATOM 1742 C C . THR A 1 232 ? -7.033 4.406 13.576 1.00 98.81 232 THR A C 1
ATOM 1744 O O . THR A 1 232 ? -6.615 4.272 12.429 1.00 98.81 232 THR A O 1
ATOM 1747 N N . LEU A 1 233 ? -7.462 3.377 14.303 1.00 98.75 233 LEU A N 1
ATOM 1748 C CA . LEU A 1 233 ? -7.691 2.039 13.767 1.00 98.75 233 LEU A CA 1
ATOM 1749 C C . LEU A 1 233 ? -9.190 1.738 13.760 1.00 98.75 233 LEU A C 1
ATOM 1751 O O . LEU A 1 233 ? -9.819 1.737 14.817 1.00 98.75 233 LEU A O 1
ATOM 1755 N N . ASN A 1 234 ? -9.738 1.419 12.591 1.00 98.75 234 ASN A N 1
ATOM 1756 C CA . ASN A 1 234 ? -11.114 0.963 12.423 1.00 98.75 234 ASN A CA 1
ATOM 1757 C C . ASN A 1 234 ? -11.126 -0.549 12.168 1.00 98.75 234 ASN A C 1
ATOM 1759 O O . ASN A 1 234 ? -10.581 -1.032 11.175 1.00 98.75 234 ASN A O 1
ATOM 1763 N N . LEU A 1 235 ? -11.734 -1.299 13.083 1.00 98.44 235 LEU A N 1
ATOM 1764 C CA . LEU A 1 235 ? -11.851 -2.754 13.043 1.00 98.44 235 LEU A CA 1
ATOM 1765 C C . LEU A 1 235 ? -13.251 -3.139 12.564 1.00 98.44 235 LEU A C 1
ATOM 1767 O O . LEU A 1 235 ? -14.227 -2.976 13.2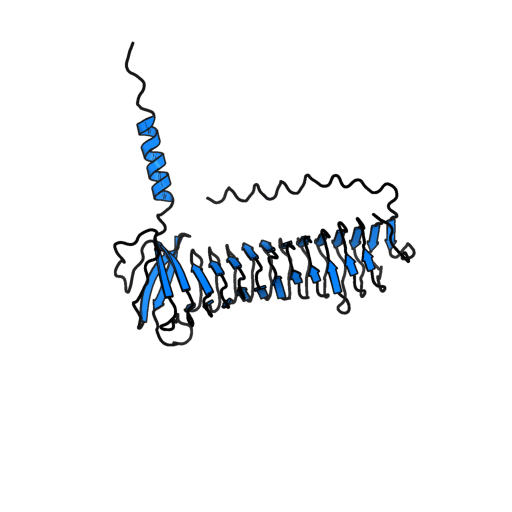96 1.00 98.44 235 LEU A O 1
ATOM 1771 N N . HIS A 1 236 ? -13.342 -3.668 11.348 1.00 98.25 236 HIS A N 1
ATOM 1772 C CA . HIS A 1 236 ? -14.578 -4.179 10.753 1.00 98.25 236 HIS A CA 1
ATOM 1773 C C . HIS A 1 236 ? -14.585 -5.706 10.612 1.00 98.25 236 HIS A C 1
ATOM 1775 O O . HIS A 1 236 ? -15.642 -6.264 10.325 1.00 98.25 236 HIS A O 1
ATOM 1781 N N . GLY A 1 237 ? -13.443 -6.374 10.796 1.00 97.94 237 GLY A N 1
ATOM 1782 C CA . GLY A 1 237 ? -13.323 -7.813 10.596 1.00 97.94 237 GLY A CA 1
ATOM 1783 C C . GLY A 1 237 ? -11.927 -8.377 10.830 1.00 97.94 237 GLY A C 1
ATOM 1784 O O . GLY A 1 237 ? -11.012 -7.673 11.265 1.00 97.94 237 GLY A O 1
ATOM 1785 N N . GLY A 1 238 ? -11.774 -9.654 10.486 1.00 97.56 238 GLY A N 1
ATOM 1786 C CA . GLY A 1 238 ? -10.512 -10.385 10.530 1.00 97.56 238 GLY A CA 1
ATOM 1787 C C . GLY A 1 238 ? -10.222 -11.093 11.853 1.00 97.56 238 GLY A C 1
ATOM 1788 O O . GLY A 1 238 ? -11.033 -11.166 12.772 1.00 97.56 238 GLY A O 1
ATOM 1789 N N . THR A 1 239 ? -9.025 -11.668 11.935 1.00 98.00 239 THR A N 1
ATOM 1790 C CA . THR A 1 239 ? -8.547 -12.415 13.106 1.00 98.00 239 THR A CA 1
ATOM 1791 C C . THR A 1 239 ? -7.151 -11.957 13.504 1.00 98.00 239 THR A C 1
ATOM 1793 O O . THR A 1 239 ? -6.417 -11.380 12.699 1.00 98.00 239 THR A O 1
ATOM 1796 N N . ARG A 1 240 ? -6.765 -12.219 14.754 1.00 97.62 240 ARG A N 1
ATOM 1797 C CA . ARG A 1 240 ? -5.458 -11.829 15.290 1.00 97.62 240 ARG A CA 1
ATOM 1798 C C . ARG A 1 240 ? -4.927 -12.848 16.291 1.00 97.62 240 ARG A C 1
ATOM 1800 O O . ARG A 1 240 ? -5.710 -13.442 17.026 1.00 97.62 240 ARG A O 1
ATOM 1807 N N . ASN A 1 241 ? -3.605 -12.992 16.350 1.00 97.25 241 ASN A N 1
ATOM 1808 C CA . ASN A 1 241 ? -2.930 -13.877 17.310 1.00 97.25 241 ASN A CA 1
ATOM 1809 C C . ASN A 1 241 ? -2.403 -13.148 18.550 1.00 97.25 241 ASN A C 1
ATOM 1811 O O . ASN A 1 241 ? -2.101 -13.793 19.551 1.00 97.25 241 ASN A O 1
ATOM 1815 N N . ARG A 1 242 ? -2.235 -11.822 18.484 1.00 96.75 242 ARG A N 1
ATOM 1816 C CA . ARG A 1 242 ? -1.706 -11.012 19.591 1.00 96.75 242 ARG A CA 1
ATOM 1817 C C . ARG A 1 242 ? -2.561 -9.781 19.861 1.00 96.75 242 ARG A C 1
ATOM 1819 O O . ARG A 1 242 ? -3.490 -9.466 19.112 1.00 96.75 242 ARG A O 1
ATOM 1826 N N . GLY A 1 243 ? -2.221 -9.112 20.958 1.00 97.25 243 GLY A N 1
ATOM 1827 C CA . GLY A 1 243 ? -2.865 -7.920 21.476 1.00 97.25 243 GLY A CA 1
ATOM 1828 C C . GLY A 1 243 ? -2.869 -6.709 20.542 1.00 97.25 243 GLY A C 1
ATOM 1829 O O . GLY A 1 243 ? -2.007 -6.540 19.672 1.00 97.25 243 GLY A O 1
ATOM 1830 N N . ILE A 1 244 ? -3.851 -5.849 20.784 1.00 98.50 244 ILE A N 1
ATOM 1831 C CA . ILE A 1 244 ? -3.971 -4.482 20.300 1.00 98.50 244 ILE A CA 1
ATOM 1832 C C . ILE A 1 244 ? -3.387 -3.559 21.367 1.00 98.50 244 ILE A C 1
ATOM 1834 O O . ILE A 1 244 ? -3.824 -3.572 22.516 1.00 98.50 244 ILE A O 1
ATOM 1838 N N . ASN A 1 245 ? -2.438 -2.723 20.961 1.00 98.56 245 ASN A N 1
ATOM 1839 C CA . ASN A 1 245 ? -1.809 -1.714 21.797 1.00 98.56 245 ASN A CA 1
ATOM 1840 C C . ASN A 1 245 ? -2.330 -0.329 21.401 1.00 98.56 245 ASN A C 1
ATOM 1842 O O . ASN A 1 245 ? -1.806 0.303 20.479 1.00 98.56 245 ASN A O 1
ATOM 1846 N N . GLY A 1 246 ? -3.356 0.145 22.107 1.00 98.31 246 GLY A N 1
ATOM 1847 C CA . GLY A 1 246 ? -3.824 1.526 22.032 1.00 98.31 246 GLY A CA 1
ATOM 1848 C C . GLY A 1 246 ? -2.939 2.425 22.891 1.00 98.31 246 GLY A C 1
ATOM 1849 O O . GLY A 1 246 ? -3.025 2.404 24.119 1.00 98.31 246 GLY A O 1
ATOM 1850 N N . LEU A 1 247 ? -2.060 3.202 22.259 1.00 98.12 247 LEU A N 1
ATOM 1851 C CA . LEU A 1 247 ? -1.112 4.089 22.936 1.00 98.12 247 LEU A CA 1
ATOM 1852 C C . LEU A 1 247 ? -1.605 5.544 22.927 1.00 98.12 247 LEU A C 1
ATOM 1854 O O . LEU A 1 247 ? -2.757 5.822 22.592 1.00 98.12 247 LEU A O 1
ATOM 1858 N N . ASN A 1 248 ? -0.753 6.474 23.361 1.00 97.69 248 ASN A N 1
ATOM 1859 C CA . ASN A 1 248 ? -1.157 7.838 23.704 1.00 97.69 248 ASN A CA 1
ATOM 1860 C C . ASN A 1 248 ? -2.006 8.510 22.616 1.00 97.69 248 ASN A C 1
ATOM 1862 O O . ASN A 1 248 ? -1.577 8.617 21.464 1.00 97.69 248 ASN A O 1
ATOM 1866 N N . ASN A 1 249 ? -3.190 8.978 23.025 1.00 97.88 249 ASN A N 1
ATOM 1867 C CA . ASN A 1 249 ? -4.174 9.693 22.206 1.00 97.88 249 ASN A CA 1
ATOM 1868 C C . ASN A 1 249 ? -4.656 8.937 20.956 1.00 97.88 249 ASN A C 1
ATOM 1870 O O . ASN A 1 249 ? -5.232 9.541 20.058 1.00 97.88 249 ASN A O 1
ATOM 1874 N N . SER A 1 250 ? -4.400 7.633 20.853 1.00 98.50 250 SER A N 1
ATOM 1875 C CA . SER A 1 250 ? -4.917 6.824 19.750 1.00 98.50 250 SER A CA 1
ATOM 1876 C C . SER A 1 250 ? -6.413 6.558 19.895 1.00 98.50 250 SER A C 1
ATOM 1878 O O . SER A 1 250 ? -6.965 6.613 20.997 1.00 98.50 250 SER A O 1
ATOM 1880 N N . THR A 1 251 ? -7.057 6.231 18.778 1.00 98.75 251 THR A N 1
ATOM 1881 C CA . THR A 1 251 ? -8.447 5.774 18.754 1.00 98.75 251 THR A CA 1
ATOM 1882 C C . THR A 1 251 ? -8.537 4.398 18.105 1.00 98.75 251 THR A C 1
ATOM 1884 O O . THR A 1 251 ? -8.004 4.177 17.020 1.00 98.75 251 THR A O 1
ATOM 1887 N N . VAL A 1 252 ? -9.227 3.472 18.764 1.00 98.75 252 VAL A N 1
ATOM 1888 C CA . VAL A 1 252 ? -9.617 2.175 18.207 1.00 98.75 252 VAL A CA 1
ATOM 1889 C C . VAL A 1 252 ? -11.139 2.136 18.138 1.00 98.75 252 VAL A C 1
ATOM 1891 O O . VAL A 1 252 ? -11.809 2.261 19.161 1.00 98.75 252 VAL A O 1
ATOM 1894 N N . ASN A 1 253 ? -11.684 1.958 16.940 1.00 98.75 253 ASN A N 1
ATOM 1895 C CA . ASN A 1 253 ? -13.118 1.843 16.702 1.00 98.75 253 ASN A CA 1
ATOM 1896 C C . ASN A 1 253 ? -13.446 0.412 16.298 1.00 98.75 253 ASN A C 1
ATOM 1898 O O . ASN A 1 253 ? -12.862 -0.118 15.354 1.00 98.75 253 ASN A O 1
ATOM 1902 N N . VAL A 1 254 ? -14.387 -0.215 16.997 1.00 98.56 254 VAL A N 1
ATOM 1903 C CA . VAL A 1 254 ? -14.861 -1.558 16.667 1.00 98.56 254 VAL A CA 1
ATOM 1904 C C . VAL A 1 254 ? -16.254 -1.482 16.060 1.00 98.56 254 VAL A C 1
ATOM 1906 O O . VAL A 1 254 ? -17.193 -1.000 16.690 1.00 98.56 254 VAL A O 1
ATOM 1909 N N . HIS A 1 255 ? -16.402 -2.004 14.850 1.00 98.19 255 HIS A N 1
ATOM 1910 C CA . HIS A 1 255 ? -17.656 -2.026 14.107 1.00 98.19 255 HIS A CA 1
ATOM 1911 C C . HIS A 1 255 ? -18.212 -3.448 14.069 1.00 98.19 255 HIS A C 1
ATOM 1913 O O . HIS A 1 255 ? -17.529 -4.373 13.624 1.00 98.19 255 HIS A O 1
ATOM 1919 N N . GLY A 1 256 ? -19.449 -3.635 14.530 1.00 97.25 256 GLY A N 1
ATOM 1920 C CA . GLY A 1 256 ? -19.994 -4.979 14.700 1.00 97.25 256 GLY A CA 1
ATOM 1921 C C . GLY A 1 256 ? -21.355 -5.040 15.383 1.00 97.25 256 GLY A C 1
ATOM 1922 O O . GLY A 1 256 ? -22.108 -4.068 15.389 1.00 97.25 256 GLY A O 1
ATOM 1923 N N . THR A 1 257 ? -21.666 -6.202 15.949 1.00 97.38 257 THR A N 1
ATOM 1924 C CA . THR A 1 257 ? -22.909 -6.528 16.656 1.00 97.38 257 THR A CA 1
ATOM 1925 C C . THR A 1 257 ? -22.628 -7.356 17.912 1.00 97.38 257 THR A C 1
ATOM 1927 O O . THR A 1 257 ? -21.499 -7.790 18.152 1.00 97.38 257 THR A O 1
ATOM 1930 N N . ASN A 1 258 ? -23.670 -7.578 18.722 1.00 96.88 258 ASN A N 1
ATOM 1931 C CA . ASN A 1 258 ? -23.643 -8.484 19.878 1.00 96.88 258 ASN A CA 1
ATOM 1932 C C . ASN A 1 258 ? -22.523 -8.178 20.885 1.00 96.88 258 ASN A C 1
ATOM 1934 O O . ASN A 1 258 ? -21.906 -9.083 21.443 1.00 96.88 258 ASN A O 1
ATOM 1938 N N . PHE A 1 259 ? -22.253 -6.891 21.111 1.00 98.38 259 PHE A N 1
ATOM 1939 C CA . PHE A 1 259 ? -21.212 -6.461 22.033 1.00 98.38 259 PHE A CA 1
ATOM 1940 C C . PHE A 1 259 ? -21.557 -6.821 23.481 1.00 98.38 259 PHE A C 1
ATOM 1942 O O . PHE A 1 259 ? -22.659 -6.544 23.961 1.00 98.38 259 PHE A O 1
ATOM 1949 N N . THR A 1 260 ? -20.591 -7.390 24.195 1.00 98.56 260 THR A N 1
ATOM 1950 C CA . THR A 1 260 ? -20.688 -7.733 25.616 1.00 98.56 260 THR A CA 1
ATOM 1951 C C . THR A 1 260 ? -19.434 -7.282 26.360 1.00 98.56 260 THR A C 1
ATOM 1953 O O . THR A 1 260 ? -18.349 -7.257 25.780 1.00 98.56 260 THR A O 1
ATOM 1956 N N . ILE A 1 261 ? -19.573 -6.940 27.641 1.00 98.62 261 ILE A N 1
ATOM 1957 C CA . ILE A 1 261 ? -18.448 -6.775 28.569 1.00 98.62 261 ILE A CA 1
ATOM 1958 C C . ILE A 1 261 ? -18.609 -7.809 29.672 1.00 98.62 261 ILE A C 1
ATOM 1960 O O . ILE A 1 261 ? -19.640 -7.835 30.341 1.00 98.62 261 ILE A O 1
ATOM 1964 N N . ASP A 1 262 ? -17.615 -8.682 29.826 1.00 98.31 262 ASP A N 1
ATOM 1965 C CA . ASP A 1 262 ? -17.636 -9.784 30.797 1.00 98.31 262 ASP A CA 1
ATOM 1966 C C . ASP A 1 262 ? -18.897 -10.663 30.657 1.00 98.31 262 ASP A C 1
ATOM 1968 O O . ASP A 1 262 ? -19.503 -11.111 31.629 1.00 98.31 262 ASP A O 1
ATOM 1972 N N . GLY A 1 263 ? -19.330 -10.873 29.407 1.00 98.06 263 GLY A N 1
ATOM 1973 C CA . GLY A 1 263 ? -20.533 -11.6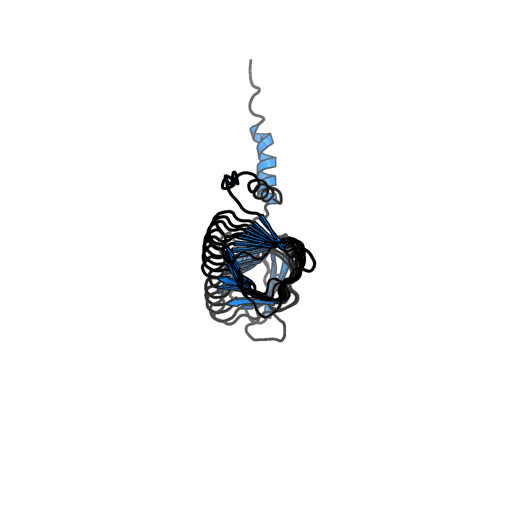32 29.054 1.00 98.06 263 GLY A CA 1
ATOM 1974 C C . GLY A 1 263 ? -21.857 -10.880 29.238 1.00 98.06 263 GLY A C 1
ATOM 1975 O O . GLY A 1 263 ? -22.903 -11.402 28.855 1.00 98.06 263 GLY A O 1
ATOM 1976 N N . ILE A 1 264 ? -21.841 -9.656 29.773 1.00 98.25 264 ILE A N 1
ATOM 1977 C CA . ILE A 1 264 ? -23.035 -8.820 29.939 1.00 98.25 264 ILE A CA 1
ATOM 1978 C C . ILE A 1 264 ? -23.259 -7.996 28.662 1.00 98.25 264 ILE A C 1
ATOM 1980 O O . ILE A 1 264 ? -22.368 -7.233 28.279 1.00 98.25 264 ILE A O 1
ATOM 1984 N N . PRO A 1 265 ? -24.424 -8.098 27.996 1.00 98.19 265 PRO A N 1
ATOM 1985 C CA . PRO A 1 265 ? -24.711 -7.327 26.789 1.00 98.19 265 PRO A CA 1
ATOM 1986 C C . PRO A 1 265 ? -24.664 -5.814 27.001 1.00 98.19 265 PRO A C 1
ATOM 1988 O O . PRO A 1 265 ? -25.235 -5.285 27.957 1.00 98.19 265 PRO A O 1
ATOM 1991 N N . LEU A 1 266 ? -24.040 -5.110 26.056 1.00 97.75 266 LEU A N 1
ATOM 1992 C CA . LEU A 1 266 ? -24.147 -3.661 25.946 1.00 97.75 266 LEU A CA 1
ATOM 1993 C C . LEU A 1 266 ? -25.500 -3.304 25.317 1.00 97.75 266 LEU A C 1
ATOM 1995 O O . LEU A 1 266 ? -25.800 -3.686 24.187 1.00 97.75 266 LEU A O 1
ATOM 1999 N N . ILE A 1 267 ? -26.323 -2.573 26.065 1.00 97.19 267 ILE A N 1
ATOM 2000 C CA . ILE A 1 267 ? -27.659 -2.134 25.641 1.00 97.19 267 ILE A CA 1
ATOM 2001 C C . ILE A 1 267 ? -27.632 -0.694 25.116 1.00 97.19 267 ILE A C 1
ATOM 2003 O O . ILE A 1 267 ? -26.723 0.069 25.432 1.00 97.19 267 ILE A O 1
ATOM 2007 N N . ASN A 1 268 ? -28.663 -0.308 24.356 1.00 94.44 268 ASN A N 1
ATOM 2008 C CA . ASN A 1 268 ? -28.841 1.045 23.804 1.00 94.44 268 ASN A CA 1
ATOM 2009 C C . ASN A 1 268 ? -27.706 1.515 22.877 1.00 94.44 268 ASN A C 1
ATOM 2011 O O . ASN A 1 268 ? -27.463 2.714 22.757 1.00 94.44 268 ASN A O 1
ATOM 2015 N N . LEU A 1 269 ? -27.021 0.580 22.218 1.00 96.06 269 LEU A N 1
ATOM 2016 C CA . LEU A 1 269 ? -26.076 0.917 21.161 1.00 96.06 269 LEU A CA 1
ATOM 2017 C C . LEU A 1 269 ? -26.824 1.395 19.910 1.00 96.06 269 LEU A C 1
ATOM 2019 O O . LEU A 1 269 ? -27.891 0.878 19.575 1.00 96.06 269 LEU A O 1
ATOM 2023 N N . SER A 1 270 ? -26.237 2.362 19.213 1.00 94.31 270 SER A N 1
ATOM 2024 C CA . SER A 1 270 ? -26.721 2.913 17.946 1.00 94.31 270 SER A CA 1
ATOM 2025 C C . SER A 1 270 ? -25.604 2.899 16.892 1.00 94.31 270 SER A C 1
ATOM 2027 O O . SER A 1 270 ? -24.517 2.360 17.114 1.00 94.31 270 SER A O 1
ATOM 2029 N N . ASP A 1 271 ? -25.875 3.502 15.736 1.00 93.56 271 ASP A N 1
ATOM 2030 C CA . ASP A 1 271 ? -24.906 3.765 14.668 1.00 93.56 271 ASP A CA 1
ATOM 2031 C C . ASP A 1 271 ? -23.893 4.874 15.017 1.00 93.56 271 ASP A C 1
ATOM 2033 O O . ASP A 1 271 ? -22.970 5.135 14.245 1.00 93.56 271 ASP A O 1
ATOM 2037 N N . THR A 1 272 ? -24.019 5.505 16.189 1.00 96.38 272 THR A N 1
ATOM 2038 C CA . THR A 1 272 ? -23.033 6.461 16.703 1.00 96.38 272 THR A CA 1
ATOM 2039 C C . THR A 1 272 ? -22.017 5.777 17.626 1.00 96.38 272 THR A C 1
ATOM 2041 O O . THR A 1 272 ? -22.420 4.945 18.447 1.00 96.38 272 THR A O 1
ATOM 2044 N N . PRO A 1 273 ? -20.721 6.149 17.574 1.00 98.19 273 PRO A N 1
ATOM 2045 C CA . PRO A 1 273 ? -19.700 5.558 18.434 1.00 98.19 273 PRO A CA 1
ATOM 2046 C C . PRO A 1 273 ? -20.013 5.692 19.928 1.00 98.19 273 PRO A C 1
ATOM 2048 O O . PRO A 1 273 ? -20.235 6.788 20.442 1.00 98.19 273 PRO A O 1
ATOM 2051 N N . THR A 1 274 ? -19.975 4.568 20.642 1.00 98.25 274 THR A N 1
ATOM 2052 C CA . THR A 1 274 ? -20.105 4.500 22.102 1.00 98.25 274 THR A CA 1
ATOM 2053 C C . THR A 1 274 ? -18.737 4.237 22.722 1.00 98.25 274 THR A C 1
ATOM 2055 O O . THR A 1 274 ? -18.091 3.239 22.401 1.00 98.25 274 THR A O 1
ATOM 2058 N N . ILE A 1 275 ? -18.281 5.126 23.609 1.00 98.31 275 ILE A N 1
ATOM 2059 C CA . ILE A 1 275 ? -16.978 5.003 24.280 1.00 98.31 275 ILE A CA 1
ATOM 2060 C C . ILE A 1 275 ? -17.037 3.906 25.349 1.00 98.31 275 ILE A C 1
ATOM 2062 O O . ILE A 1 275 ? -17.903 3.924 26.223 1.00 98.31 275 ILE A O 1
ATOM 2066 N N . ILE A 1 276 ? -16.064 2.996 25.319 1.00 98.19 276 ILE A N 1
ATOM 2067 C CA . ILE A 1 276 ? -15.869 1.963 26.338 1.00 98.19 276 ILE A CA 1
ATOM 2068 C C . ILE A 1 276 ? -14.892 2.485 27.391 1.00 98.19 276 ILE A C 1
ATOM 2070 O O . ILE A 1 276 ? -13.701 2.671 27.117 1.00 98.19 276 ILE A O 1
ATOM 2074 N N . THR A 1 277 ? -15.383 2.716 28.609 1.00 97.50 277 THR A N 1
ATOM 2075 C CA . THR A 1 277 ? -14.599 3.265 29.732 1.00 97.50 277 THR A CA 1
ATOM 2076 C C . THR A 1 277 ? -14.098 2.194 30.700 1.00 97.50 277 THR A C 1
ATOM 2078 O O . THR A 1 277 ? -13.198 2.461 31.494 1.00 97.50 277 THR A O 1
ATOM 2081 N N . GLN A 1 278 ? -14.639 0.978 30.624 1.00 97.94 278 GLN A N 1
ATOM 2082 C CA . GLN A 1 278 ? -14.238 -0.159 31.447 1.00 97.94 278 GLN A CA 1
ATOM 2083 C C . GLN A 1 278 ? -12.779 -0.532 31.170 1.00 97.94 278 GLN A C 1
ATOM 2085 O O . GLN A 1 278 ? -12.326 -0.532 30.024 1.00 97.94 278 GLN A O 1
ATOM 2090 N N . ARG A 1 279 ? -12.035 -0.829 32.233 1.00 97.12 279 ARG A N 1
ATOM 2091 C CA . ARG A 1 279 ? -10.623 -1.231 32.218 1.00 97.12 279 ARG A CA 1
ATOM 2092 C C . ARG A 1 279 ? -10.380 -2.207 33.373 1.00 97.12 279 ARG A C 1
ATOM 2094 O O . ARG A 1 279 ? -11.264 -2.411 34.199 1.00 97.12 279 ARG A O 1
ATOM 2101 N N . GLY A 1 280 ? -9.168 -2.748 33.468 1.00 95.00 280 GLY A N 1
ATOM 2102 C CA . GLY A 1 280 ? -8.754 -3.616 34.574 1.00 95.00 280 GLY A CA 1
ATOM 2103 C C . GLY A 1 280 ? -8.948 -5.103 34.288 1.00 95.00 280 GLY A C 1
ATOM 2104 O O . GLY A 1 280 ? -9.231 -5.863 35.205 1.00 95.00 280 GLY A O 1
ATOM 2105 N N . GLY A 1 281 ? -8.807 -5.506 33.022 1.00 95.69 281 GLY A N 1
ATOM 2106 C CA . GLY A 1 281 ? -8.867 -6.913 32.616 1.00 95.69 281 GLY A CA 1
ATOM 2107 C C . GLY A 1 281 ? -10.259 -7.416 32.234 1.00 95.69 281 GLY A C 1
ATOM 2108 O O . GLY A 1 281 ? -10.384 -8.582 31.874 1.00 95.69 281 GLY A O 1
ATOM 2109 N N . SER A 1 282 ? -11.285 -6.556 32.256 1.00 98.06 282 SER A N 1
ATOM 2110 C CA . SER A 1 282 ? -12.584 -6.866 31.643 1.00 98.06 282 SER A CA 1
ATOM 2111 C C . SER A 1 282 ? -12.422 -7.277 30.180 1.00 98.06 282 SER A C 1
ATOM 2113 O O . SER A 1 282 ? -11.522 -6.798 29.490 1.00 98.06 282 SER A O 1
ATOM 2115 N N . ILE A 1 283 ? -13.317 -8.119 29.682 1.00 98.38 283 ILE A N 1
ATOM 2116 C CA . ILE A 1 283 ? -13.278 -8.644 28.318 1.00 98.38 283 ILE A CA 1
ATOM 2117 C C . ILE A 1 283 ? -14.406 -8.012 27.511 1.00 98.38 283 ILE A C 1
ATOM 2119 O O . ILE A 1 283 ? -15.580 -8.279 27.765 1.00 98.38 283 ILE A O 1
ATOM 2123 N N . LEU A 1 284 ? -14.051 -7.209 26.507 1.00 98.62 284 LEU A N 1
ATOM 2124 C CA . LEU A 1 284 ? -14.978 -6.790 25.460 1.00 98.62 284 LEU A CA 1
ATOM 2125 C C . LEU A 1 284 ? -15.045 -7.890 24.399 1.00 98.62 284 LEU A C 1
ATOM 2127 O O . LEU A 1 284 ? -14.027 -8.237 23.807 1.00 98.62 284 LEU A O 1
ATOM 2131 N N . ALA A 1 285 ? -16.230 -8.414 24.121 1.00 98.75 285 ALA A N 1
ATOM 2132 C CA . ALA A 1 285 ? -16.432 -9.422 23.085 1.00 98.75 285 ALA A CA 1
ATOM 2133 C C . ALA A 1 285 ? -17.606 -9.057 22.178 1.00 98.75 285 ALA A C 1
ATOM 2135 O O . ALA A 1 285 ? -18.474 -8.272 22.561 1.00 98.75 285 ALA A O 1
ATOM 2136 N N . GLY A 1 286 ? -17.644 -9.637 20.984 1.00 98.19 286 GLY A N 1
ATOM 2137 C CA . GLY A 1 286 ? -18.747 -9.457 20.046 1.00 98.19 286 GLY A CA 1
ATOM 2138 C C . GLY A 1 286 ? -18.475 -10.112 18.700 1.00 98.19 286 GLY A C 1
ATOM 2139 O O . GLY A 1 286 ? -17.589 -10.960 18.567 1.00 98.19 286 GLY A O 1
ATOM 2140 N N . THR A 1 287 ? -19.234 -9.686 17.698 1.00 97.50 287 THR A N 1
ATOM 2141 C CA . THR A 1 287 ? -19.077 -10.119 16.309 1.00 97.50 287 THR A CA 1
ATOM 2142 C C . THR A 1 287 ? -18.768 -8.897 15.453 1.00 97.50 287 THR A C 1
ATOM 2144 O O . THR A 1 287 ? -19.524 -7.929 15.470 1.00 97.50 287 THR A O 1
ATOM 2147 N N . TYR A 1 288 ? -17.651 -8.907 14.728 1.00 97.50 288 TYR A N 1
ATOM 2148 C CA . TYR A 1 288 ? -17.281 -7.854 13.786 1.00 97.50 288 TYR A CA 1
ATOM 2149 C C . TYR A 1 288 ? -18.290 -7.751 12.625 1.00 97.50 288 TYR A C 1
ATOM 2151 O O . TYR A 1 288 ? -19.118 -8.638 12.405 1.00 97.50 288 TYR A O 1
ATOM 2159 N N . ALA A 1 289 ? -18.224 -6.665 11.853 1.00 95.50 289 ALA A N 1
ATOM 2160 C CA . ALA A 1 289 ? -19.105 -6.428 10.707 1.00 95.50 289 ALA A CA 1
ATOM 2161 C C . ALA A 1 289 ? -18.963 -7.474 9.578 1.00 95.50 289 ALA A C 1
ATOM 2163 O O . ALA A 1 289 ? -19.902 -7.665 8.805 1.00 95.50 289 ALA A O 1
ATOM 2164 N N . ASP A 1 290 ? -17.826 -8.171 9.488 1.00 94.00 290 ASP A N 1
ATOM 2165 C CA . ASP A 1 290 ? -17.615 -9.293 8.562 1.00 94.00 290 ASP A CA 1
ATOM 2166 C C . ASP A 1 290 ? -18.204 -10.635 9.055 1.00 94.00 290 ASP A C 1
ATOM 2168 O O . ASP A 1 290 ? -18.157 -11.630 8.328 1.00 94.00 290 ASP A O 1
ATOM 2172 N N . GLY A 1 291 ? -18.771 -10.670 10.268 1.00 95.12 291 GLY A N 1
ATOM 2173 C CA . GLY A 1 291 ? -19.348 -11.860 10.897 1.00 95.12 291 GLY A CA 1
ATOM 2174 C C . GLY A 1 291 ? -18.373 -12.698 11.731 1.00 95.12 291 GLY A C 1
ATOM 2175 O O . GLY A 1 291 ? -18.795 -13.685 12.334 1.00 95.12 291 GLY A O 1
ATOM 2176 N N . SER A 1 292 ? -17.088 -12.343 11.790 1.00 96.19 292 SER A N 1
ATOM 2177 C CA . SER A 1 292 ? -16.117 -13.028 12.646 1.00 96.19 292 SER A CA 1
ATOM 2178 C C . SER A 1 292 ? -16.249 -12.591 14.107 1.00 96.19 292 SER A C 1
ATOM 2180 O O . SER A 1 292 ? -16.598 -11.454 14.415 1.00 96.19 292 SER A O 1
ATOM 2182 N N . ASN A 1 293 ? -15.999 -13.513 15.037 1.00 97.69 293 ASN A N 1
ATOM 2183 C CA . ASN A 1 293 ? -16.066 -13.218 16.468 1.00 97.69 293 ASN A CA 1
ATOM 2184 C C . ASN A 1 293 ? -14.754 -12.611 16.961 1.00 97.69 293 ASN A C 1
ATOM 2186 O O . ASN A 1 293 ? -13.681 -12.944 16.456 1.00 97.69 293 ASN A O 1
ATOM 2190 N N . PHE A 1 294 ? -14.833 -11.799 18.012 1.00 98.38 294 PHE A N 1
ATOM 2191 C CA . PHE A 1 294 ? -13.654 -11.226 18.646 1.00 98.38 294 PHE A CA 1
ATOM 2192 C C . PHE A 1 294 ? -13.770 -11.144 20.164 1.00 98.38 294 PHE A C 1
ATOM 2194 O O . PHE A 1 294 ? -14.860 -11.115 20.737 1.00 98.38 294 PHE A O 1
ATOM 2201 N N . THR A 1 295 ? -12.606 -11.039 20.795 1.00 98.31 295 THR A N 1
ATOM 2202 C CA . THR A 1 295 ? -12.421 -10.713 22.210 1.00 98.31 295 THR A CA 1
ATOM 2203 C C . THR A 1 295 ? -11.294 -9.692 22.326 1.00 98.31 295 THR A C 1
ATOM 2205 O O . THR A 1 295 ? -10.320 -9.794 21.581 1.00 98.31 295 THR A O 1
ATOM 2208 N N . ILE A 1 296 ? -11.407 -8.717 23.225 1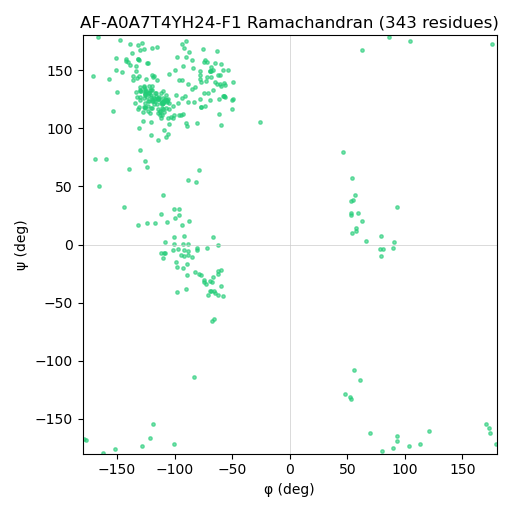.00 98.50 296 ILE A N 1
ATOM 2209 C CA . ILE A 1 296 ? -10.396 -7.701 23.539 1.00 98.50 296 ILE A CA 1
ATOM 2210 C C . ILE A 1 296 ? -10.285 -7.591 25.062 1.00 98.50 296 ILE A C 1
ATOM 2212 O O . ILE A 1 296 ? -11.268 -7.257 25.726 1.00 98.50 296 ILE A O 1
ATOM 2216 N N . ASN A 1 297 ? -9.093 -7.825 25.610 1.00 98.25 297 ASN A N 1
ATOM 2217 C CA . ASN A 1 297 ? -8.823 -7.613 27.033 1.00 98.25 297 ASN A CA 1
ATOM 2218 C C . ASN A 1 297 ? -8.627 -6.114 27.311 1.00 98.25 297 ASN A C 1
ATOM 2220 O O . ASN A 1 297 ? -7.786 -5.438 26.724 1.00 98.25 297 ASN A O 1
ATOM 2224 N N . LEU A 1 298 ? -9.394 -5.556 28.237 1.00 98.06 298 LEU A N 1
ATOM 2225 C CA . LEU A 1 298 ? -9.372 -4.131 28.564 1.00 98.06 298 LEU A CA 1
ATOM 2226 C C . LEU A 1 298 ? -8.315 -3.838 29.642 1.00 98.06 298 LEU A C 1
ATOM 2228 O O . LEU A 1 298 ? -8.617 -3.296 30.710 1.00 98.06 298 LEU A O 1
ATOM 2232 N N . ASN A 1 299 ? -7.062 -4.221 29.391 1.00 98.06 299 ASN A N 1
ATOM 2233 C CA . ASN A 1 299 ? -5.962 -3.983 30.327 1.00 98.06 299 ASN A CA 1
ATOM 2234 C C . ASN A 1 299 ? -5.494 -2.522 30.287 1.00 98.06 299 ASN A C 1
ATOM 2236 O O . ASN A 1 299 ? -5.357 -1.920 29.221 1.00 98.06 299 ASN A O 1
ATOM 2240 N N . SER A 1 300 ? -5.190 -1.971 31.463 1.00 97.06 300 SER A N 1
ATOM 2241 C CA . SER A 1 300 ? -4.588 -0.640 31.643 1.00 97.06 300 SER A CA 1
ATOM 2242 C C . SER A 1 300 ? -3.081 -0.687 31.917 1.00 97.06 300 SER A C 1
ATOM 2244 O O . SER A 1 300 ? -2.446 0.353 32.089 1.00 97.06 300 SER A O 1
ATOM 2246 N N . SER A 1 301 ? -2.496 -1.885 31.956 1.00 96.62 301 SER A N 1
ATOM 2247 C CA . SER A 1 301 ? -1.063 -2.141 32.090 1.00 96.62 301 SER A CA 1
ATOM 2248 C C . SER A 1 301 ? -0.621 -3.188 31.069 1.00 96.62 301 SER A C 1
ATOM 2250 O O . SER A 1 301 ? -1.415 -4.013 30.618 1.00 96.62 301 SER A O 1
ATOM 2252 N N . VAL A 1 302 ? 0.654 -3.144 30.685 1.00 95.50 302 VAL A N 1
ATOM 2253 C CA . VAL A 1 302 ? 1.224 -4.119 29.749 1.00 95.50 302 VAL A CA 1
ATOM 2254 C C . VAL A 1 302 ? 1.297 -5.487 30.429 1.00 95.50 302 VAL A C 1
ATOM 2256 O O . VAL A 1 302 ? 1.937 -5.619 31.472 1.00 95.50 302 VAL A O 1
ATOM 2259 N N . ASN A 1 303 ? 0.687 -6.502 29.814 1.00 93.00 303 ASN A N 1
ATOM 2260 C CA . ASN A 1 303 ? 0.730 -7.891 30.270 1.00 93.00 303 ASN A CA 1
ATOM 2261 C C . ASN A 1 303 ? 1.123 -8.832 29.116 1.00 93.00 303 ASN A C 1
ATOM 2263 O O . ASN A 1 303 ? 0.284 -9.428 28.443 1.00 93.00 303 ASN A O 1
ATOM 2267 N N . GLY A 1 304 ? 2.425 -8.932 28.844 1.00 93.44 304 GLY A N 1
ATOM 2268 C CA . GLY A 1 304 ? 2.953 -9.831 27.814 1.00 93.44 304 GLY A CA 1
ATOM 2269 C C . GLY A 1 304 ? 2.441 -9.515 26.403 1.00 93.44 304 GLY A C 1
ATOM 2270 O O . GLY A 1 304 ? 2.750 -8.461 25.850 1.00 93.44 304 GLY A O 1
ATOM 2271 N N . PHE A 1 305 ? 1.708 -10.462 25.808 1.00 94.56 305 PHE A N 1
ATOM 2272 C CA . PHE A 1 305 ? 1.166 -10.377 24.443 1.00 94.56 305 PHE A CA 1
ATOM 2273 C C . PHE A 1 305 ? -0.320 -9.986 24.392 1.00 94.56 305 PHE A C 1
ATOM 2275 O O . PHE A 1 305 ? -0.917 -10.045 23.316 1.00 94.56 305 PHE A O 1
ATOM 2282 N N . GLU A 1 306 ? -0.921 -9.641 25.531 1.00 97.00 306 GLU A N 1
ATOM 2283 C CA . GLU A 1 306 ? -2.334 -9.275 25.624 1.00 97.00 306 GLU A CA 1
ATOM 2284 C C . GLU A 1 306 ? -2.616 -7.865 25.094 1.00 97.00 306 GLU A C 1
ATOM 2286 O O . GLU A 1 306 ? -1.709 -7.070 24.846 1.00 97.00 306 GLU A O 1
ATOM 2291 N N . ASP A 1 307 ? -3.901 -7.566 24.917 1.00 98.31 307 ASP A N 1
ATOM 2292 C CA . ASP A 1 307 ? -4.381 -6.220 24.617 1.00 98.31 307 ASP A CA 1
ATOM 2293 C C . ASP A 1 307 ? -4.018 -5.235 25.731 1.00 98.31 307 ASP A C 1
ATOM 2295 O O . ASP A 1 307 ? -4.012 -5.594 26.910 1.00 98.31 307 ASP A O 1
ATOM 2299 N N . TYR A 1 308 ? -3.737 -3.990 25.353 1.00 98.00 308 TYR A N 1
ATOM 2300 C CA . TYR A 1 308 ? -3.321 -2.930 26.261 1.00 98.00 308 TYR A CA 1
ATOM 2301 C C . TYR A 1 308 ? -3.776 -1.561 25.755 1.00 98.00 308 TYR A C 1
ATOM 2303 O O . TYR A 1 308 ? -3.533 -1.192 24.605 1.00 98.00 308 TYR A O 1
ATOM 2311 N N . PHE A 1 309 ? -4.386 -0.774 26.640 1.00 98.31 309 PHE A N 1
ATOM 2312 C CA . PHE A 1 309 ? -4.837 0.581 26.340 1.00 98.31 309 PHE A CA 1
ATOM 2313 C C . PHE A 1 309 ? -4.353 1.545 27.423 1.00 98.31 309 PHE A C 1
ATOM 2315 O O . PHE A 1 309 ? -4.744 1.429 28.586 1.00 98.31 309 PHE A O 1
ATOM 2322 N N . VAL A 1 310 ? -3.534 2.531 27.045 1.00 97.94 310 VAL A N 1
ATOM 2323 C CA . VAL A 1 310 ? -3.195 3.637 27.958 1.00 97.94 310 VAL A CA 1
ATOM 2324 C C . VAL A 1 310 ? -4.446 4.456 28.281 1.00 97.94 310 VAL A C 1
ATOM 2326 O O . VAL A 1 310 ? -5.384 4.514 27.488 1.00 97.94 310 VAL A O 1
ATOM 2329 N N . ASN A 1 311 ? -4.451 5.165 29.412 1.00 97.12 311 ASN A N 1
ATOM 2330 C CA . ASN A 1 311 ? -5.611 5.960 29.843 1.00 97.12 311 ASN A CA 1
ATOM 2331 C C . ASN A 1 311 ? -6.032 7.057 28.848 1.00 97.12 311 ASN A C 1
ATOM 2333 O O . ASN A 1 311 ? -7.170 7.510 28.892 1.00 97.12 311 ASN A O 1
ATOM 2337 N N . THR A 1 312 ? -5.127 7.497 27.971 1.00 97.62 312 THR A N 1
ATOM 2338 C CA . THR A 1 312 ? -5.408 8.493 26.926 1.00 97.62 312 THR A CA 1
ATOM 2339 C C . THR A 1 312 ? -5.830 7.875 25.591 1.00 97.62 312 THR A C 1
ATOM 2341 O O . THR A 1 312 ? -6.163 8.615 24.670 1.00 97.62 312 THR A O 1
ATOM 2344 N N . ALA A 1 313 ? -5.821 6.545 25.455 1.00 98.38 313 ALA A N 1
ATOM 2345 C CA . ALA A 1 313 ? -6.346 5.863 24.280 1.00 98.38 313 ALA A CA 1
ATOM 2346 C C . ALA A 1 313 ? -7.868 5.716 24.388 1.00 98.38 313 ALA A C 1
ATOM 2348 O O . ALA A 1 313 ? -8.406 5.310 25.425 1.00 98.38 313 ALA A O 1
ATOM 2349 N N . THR A 1 314 ? -8.559 6.005 23.290 1.00 98.56 314 THR A N 1
ATOM 2350 C CA . THR A 1 314 ? -10.011 5.868 23.188 1.00 98.56 314 THR A CA 1
ATOM 2351 C C . THR A 1 314 ? -10.351 4.551 22.502 1.00 98.56 314 THR A C 1
ATOM 2353 O O . THR A 1 314 ? -9.849 4.262 21.420 1.00 98.56 314 THR A O 1
ATOM 2356 N N . LEU A 1 315 ? -11.222 3.758 23.124 1.00 98.62 315 LEU A N 1
ATOM 2357 C CA . LEU A 1 315 ? -11.831 2.579 22.514 1.00 98.62 315 LEU A CA 1
ATOM 2358 C C . LEU A 1 315 ? -13.324 2.847 22.358 1.00 98.62 315 LEU A C 1
ATOM 2360 O O . LEU A 1 315 ? -13.987 3.198 23.338 1.00 98.62 315 LEU A O 1
ATOM 2364 N N . THR A 1 316 ? -13.848 2.671 21.151 1.00 98.69 316 THR A N 1
ATOM 2365 C CA . THR A 1 316 ? -15.280 2.787 20.877 1.00 98.69 316 THR A CA 1
ATOM 2366 C C . THR A 1 316 ? -15.829 1.520 20.240 1.00 98.69 316 THR A C 1
ATOM 2368 O O . THR A 1 316 ? -15.106 0.749 19.607 1.00 98.69 316 THR A O 1
ATOM 2371 N N . VAL A 1 317 ? -17.134 1.324 20.397 1.00 98.56 317 VAL A N 1
ATOM 2372 C CA . VAL A 1 317 ? -17.916 0.363 19.619 1.00 98.56 317 VAL A CA 1
ATOM 2373 C C . VAL A 1 317 ? -18.979 1.110 18.824 1.00 98.56 317 VAL A C 1
ATOM 2375 O O . VAL A 1 317 ? -19.522 2.110 19.290 1.00 98.56 317 VAL A O 1
ATOM 2378 N N . THR A 1 318 ? -19.285 0.637 17.623 1.00 98.12 318 THR A N 1
ATOM 2379 C CA . THR A 1 318 ? -20.362 1.162 16.778 1.00 98.12 318 THR A CA 1
ATOM 2380 C C . THR A 1 318 ? -21.186 -0.004 16.256 1.00 98.12 318 THR A C 1
ATOM 2382 O O . THR A 1 318 ? -20.637 -0.948 15.676 1.00 98.12 318 THR A O 1
ATOM 2385 N N . LEU A 1 319 ? -22.502 0.053 16.468 1.00 97.12 319 LEU A N 1
ATOM 2386 C CA . LEU A 1 319 ? -23.409 -0.986 16.004 1.00 97.12 319 LEU A CA 1
ATOM 2387 C C . LEU A 1 319 ? -23.569 -0.878 14.485 1.00 97.12 319 LEU A C 1
ATOM 2389 O O . LEU A 1 319 ? -24.043 0.134 13.975 1.00 97.12 319 LEU A O 1
ATOM 2393 N N . ILE A 1 320 ? -23.197 -1.934 13.766 1.00 94.88 320 ILE A N 1
ATOM 2394 C CA . ILE A 1 320 ? -23.505 -2.087 12.343 1.00 94.88 320 ILE A CA 1
ATOM 2395 C C . ILE A 1 320 ? -24.711 -3.026 12.252 1.00 94.88 320 ILE A C 1
ATOM 2397 O O . ILE A 1 320 ? -24.565 -4.206 12.567 1.00 94.88 320 ILE A O 1
ATOM 2401 N N . PRO A 1 321 ? -25.904 -2.552 11.846 1.00 86.31 321 PRO A N 1
ATOM 2402 C CA . PRO A 1 321 ? -27.062 -3.423 11.685 1.00 86.31 321 PRO A CA 1
ATOM 2403 C C . PRO A 1 321 ? -26.747 -4.566 10.718 1.00 86.31 321 PRO A C 1
ATOM 2405 O O . PRO A 1 321 ? -26.148 -4.334 9.665 1.00 86.31 321 PRO A O 1
ATOM 2408 N N . GLU A 1 322 ? -27.175 -5.791 11.037 1.00 79.81 322 GLU A N 1
ATOM 2409 C CA . GLU A 1 322 ? -26.949 -6.912 10.127 1.00 79.81 322 GLU A CA 1
ATOM 2410 C C . GLU A 1 322 ? -27.579 -6.616 8.753 1.00 79.81 322 GLU A C 1
ATOM 2412 O O . GLU A 1 322 ? -28.777 -6.301 8.680 1.00 79.81 322 GLU A O 1
ATOM 2417 N N . PRO A 1 323 ? -26.824 -6.744 7.645 1.00 73.75 323 PRO A N 1
ATOM 2418 C CA . PRO A 1 323 ? -27.310 -6.383 6.313 1.00 73.75 323 PRO A CA 1
ATOM 2419 C C . PRO A 1 323 ? -28.511 -7.230 5.869 1.00 73.75 323 PRO A C 1
ATOM 2421 O O . PRO A 1 323 ? -29.342 -6.788 5.072 1.00 73.75 323 PRO A O 1
ATOM 2424 N N . THR A 1 324 ? -28.636 -8.437 6.417 1.00 65.38 324 THR A N 1
ATOM 2425 C CA . THR A 1 324 ? -29.786 -9.329 6.254 1.00 65.38 324 THR A CA 1
ATOM 2426 C C . THR A 1 324 ? -31.077 -8.701 6.744 1.00 65.38 324 THR A C 1
ATOM 2428 O O . THR A 1 324 ? -32.092 -8.893 6.088 1.00 65.38 324 THR A O 1
ATOM 2431 N N . THR A 1 325 ? -31.066 -7.902 7.812 1.00 66.81 325 THR A N 1
ATOM 2432 C CA . THR A 1 325 ? -32.296 -7.308 8.361 1.00 66.81 325 THR A CA 1
ATOM 2433 C C . THR A 1 325 ? -32.966 -6.386 7.343 1.00 66.81 325 THR A C 1
ATOM 2435 O O . THR A 1 325 ? -34.170 -6.484 7.122 1.00 66.81 325 THR A O 1
ATOM 2438 N N . LEU A 1 326 ? -32.188 -5.553 6.644 1.00 65.12 326 LEU A N 1
ATOM 2439 C CA . LEU A 1 326 ? -32.701 -4.641 5.613 1.00 65.12 326 LEU A CA 1
ATOM 2440 C C . LEU A 1 326 ? -33.188 -5.386 4.363 1.00 65.12 326 LEU A C 1
ATOM 2442 O O . LEU A 1 326 ? -34.233 -5.053 3.799 1.00 65.12 326 LEU A O 1
ATOM 2446 N N . ILE A 1 327 ? -32.463 -6.424 3.940 1.00 70.25 327 ILE A N 1
ATOM 2447 C CA . ILE A 1 327 ? -32.866 -7.247 2.793 1.00 70.25 327 ILE A CA 1
ATOM 2448 C C . ILE A 1 327 ? -34.130 -8.053 3.126 1.00 70.25 327 ILE A C 1
ATOM 2450 O O . ILE A 1 327 ? -35.041 -8.126 2.307 1.00 70.25 327 ILE A O 1
ATOM 2454 N N . LEU A 1 328 ? -34.246 -8.602 4.337 1.00 69.00 328 LEU A N 1
ATOM 2455 C CA . LEU A 1 328 ? -35.451 -9.313 4.766 1.00 69.00 328 LEU A CA 1
ATOM 2456 C C . LEU A 1 328 ? -36.647 -8.358 4.869 1.00 69.00 328 LEU A C 1
ATOM 2458 O O . LEU A 1 328 ? -37.745 -8.708 4.441 1.00 69.00 328 LEU A O 1
ATOM 2462 N N . LEU A 1 329 ? -36.450 -7.137 5.377 1.00 71.19 329 LEU A N 1
ATOM 2463 C CA . LEU A 1 329 ? -37.513 -6.133 5.477 1.00 71.19 329 LEU A CA 1
ATOM 2464 C C . LEU A 1 329 ? -38.017 -5.693 4.092 1.00 71.19 329 LEU A C 1
ATOM 2466 O O . LEU A 1 329 ? -39.219 -5.569 3.862 1.00 71.19 329 LEU A O 1
ATOM 2470 N N . THR A 1 330 ? -37.109 -5.492 3.138 1.00 73.31 330 THR A N 1
ATOM 2471 C CA . THR A 1 330 ? -37.474 -5.119 1.761 1.00 73.31 330 THR A CA 1
ATOM 2472 C C . THR A 1 330 ? -38.136 -6.281 1.016 1.00 73.31 330 THR A C 1
ATOM 2474 O O . THR A 1 330 ? -39.181 -6.097 0.392 1.00 73.31 330 THR A O 1
ATOM 2477 N N . LEU A 1 331 ? -37.614 -7.504 1.143 1.00 79.25 331 LEU A N 1
ATOM 2478 C CA . LEU A 1 331 ? -38.204 -8.689 0.508 1.00 79.25 331 LEU A CA 1
ATOM 2479 C C . LEU A 1 331 ? -39.572 -9.070 1.089 1.00 79.25 331 LEU A C 1
ATOM 2481 O O . LEU A 1 331 ? -40.420 -9.563 0.351 1.00 79.25 331 LEU A O 1
ATOM 2485 N N . THR A 1 332 ? -39.822 -8.830 2.378 1.00 79.94 332 THR A N 1
ATOM 2486 C CA . THR A 1 332 ? -41.133 -9.105 2.998 1.00 79.94 332 THR A CA 1
ATOM 2487 C C . THR A 1 332 ? -42.181 -8.035 2.685 1.00 79.94 332 THR A C 1
ATOM 2489 O O . THR A 1 332 ? -43.374 -8.337 2.661 1.00 79.94 332 THR A O 1
ATOM 2492 N N . THR A 1 333 ? -41.771 -6.800 2.378 1.00 80.94 333 THR A N 1
ATOM 2493 C CA . THR A 1 333 ? -42.694 -5.693 2.066 1.00 80.94 333 THR A CA 1
ATOM 2494 C C . THR A 1 333 ? -43.056 -5.590 0.579 1.00 80.94 333 THR A C 1
ATOM 2496 O O . THR A 1 333 ? -44.166 -5.160 0.257 1.00 80.94 333 THR A O 1
ATOM 2499 N N . LEU A 1 334 ? -42.202 -6.055 -0.343 1.00 76.88 334 LEU A N 1
ATOM 2500 C CA . LEU A 1 334 ? -42.491 -6.052 -1.791 1.00 76.88 334 LEU A CA 1
ATOM 2501 C C . LEU A 1 334 ? -43.777 -6.823 -2.196 1.00 76.88 334 LEU A C 1
ATOM 2503 O O . LEU A 1 334 ? -44.572 -6.294 -2.981 1.00 76.88 334 LEU A O 1
ATOM 2507 N N . PRO A 1 335 ? -44.055 -8.037 -1.677 1.00 72.75 335 PRO A N 1
ATOM 2508 C CA . PRO A 1 335 ? -45.286 -8.773 -1.986 1.00 72.75 335 PRO A CA 1
ATOM 2509 C C . PRO A 1 335 ? -46.552 -8.096 -1.440 1.00 72.75 335 PRO A C 1
ATOM 2511 O O . PRO A 1 335 ? -47.635 -8.235 -2.006 1.00 72.75 335 PRO A O 1
ATOM 2514 N N . LEU A 1 336 ? -46.426 -7.332 -0.349 1.00 72.75 336 LEU A N 1
ATOM 2515 C CA . LEU A 1 336 ? -47.542 -6.590 0.247 1.00 72.75 336 LEU A CA 1
ATOM 2516 C C . LEU A 1 336 ? -47.907 -5.348 -0.578 1.00 72.75 336 LEU A C 1
ATOM 2518 O O . LEU A 1 336 ? -49.081 -4.987 -0.655 1.00 72.75 336 LEU A O 1
ATOM 2522 N N . LEU A 1 337 ? -46.932 -4.736 -1.256 1.00 69.00 337 LEU A N 1
ATOM 2523 C CA . LEU A 1 337 ? -47.154 -3.586 -2.139 1.00 69.00 337 LEU A CA 1
ATOM 2524 C C . LEU A 1 337 ? -47.747 -3.975 -3.502 1.00 69.00 337 LEU A C 1
ATOM 2526 O O . LEU A 1 337 ? -48.453 -3.178 -4.119 1.00 69.00 337 LEU A O 1
ATOM 2530 N N . THR A 1 338 ? -47.520 -5.205 -3.965 1.00 71.31 338 THR A N 1
ATOM 2531 C CA . THR A 1 338 ? -48.014 -5.675 -5.273 1.00 71.31 338 THR A CA 1
ATOM 2532 C C . THR A 1 338 ? -49.450 -6.207 -5.240 1.00 71.31 338 THR A C 1
ATOM 2534 O O . THR A 1 338 ? -50.073 -6.348 -6.291 1.00 71.31 338 THR A O 1
ATOM 2537 N N . ARG A 1 339 ? -50.052 -6.420 -4.059 1.00 64.44 339 ARG A N 1
ATOM 2538 C CA . ARG A 1 339 ? -51.403 -7.003 -3.927 1.00 64.44 339 ARG A CA 1
ATOM 2539 C C . ARG A 1 339 ? -52.564 -5.996 -3.977 1.00 64.44 339 ARG A C 1
ATOM 2541 O O . ARG A 1 339 ? -53.665 -6.302 -3.526 1.00 64.44 339 ARG A O 1
ATOM 2548 N N . ARG A 1 340 ? -52.359 -4.793 -4.524 1.00 59.81 340 ARG A N 1
ATOM 2549 C CA . ARG A 1 340 ? -53.378 -3.727 -4.541 1.00 59.81 340 ARG A CA 1
ATOM 2550 C C . ARG A 1 340 ? -53.680 -3.234 -5.957 1.00 59.81 340 ARG A C 1
ATOM 2552 O O . ARG A 1 340 ? -53.373 -2.096 -6.275 1.00 59.81 340 ARG A O 1
ATOM 2559 N N . LYS A 1 341 ? -54.270 -4.089 -6.802 1.00 60.28 341 LYS A N 1
ATOM 2560 C CA . LYS A 1 341 ? -54.975 -3.714 -8.051 1.00 60.28 341 LYS A CA 1
ATOM 2561 C C . LYS A 1 341 ? -55.753 -4.919 -8.613 1.00 60.28 341 LYS A C 1
ATOM 2563 O O . LYS A 1 341 ? -55.331 -5.524 -9.582 1.00 60.28 341 LYS A O 1
ATOM 2568 N N . HIS A 1 342 ? -56.870 -5.294 -7.985 1.00 60.34 342 HIS A N 1
ATOM 2569 C CA . HIS A 1 342 ? -57.944 -6.048 -8.658 1.00 60.34 342 HIS A CA 1
ATOM 2570 C C . HIS A 1 342 ? -59.270 -5.903 -7.894 1.00 60.34 342 HIS A C 1
ATOM 2572 O O . HIS A 1 342 ? -59.742 -6.802 -7.214 1.00 60.34 342 HIS A O 1
ATOM 2578 N N . THR A 1 343 ? -59.848 -4.714 -8.015 1.00 70.31 343 THR A N 1
ATOM 2579 C CA . THR A 1 343 ? -61.255 -4.354 -7.770 1.00 70.31 343 THR A CA 1
ATOM 2580 C C . THR A 1 343 ? -61.441 -3.142 -8.685 1.00 70.31 343 THR A C 1
ATOM 2582 O O . THR A 1 343 ? -60.692 -2.185 -8.519 1.00 70.31 343 THR A O 1
ATOM 2585 N N . THR A 1 344 ? -62.250 -3.082 -9.735 1.00 69.81 344 THR A N 1
ATOM 2586 C CA . THR A 1 344 ? -63.500 -3.739 -10.141 1.00 69.81 344 THR A CA 1
ATOM 2587 C C . THR A 1 344 ? -63.751 -3.332 -11.601 1.00 69.81 344 THR A C 1
ATOM 2589 O O . THR A 1 344 ? -63.500 -2.171 -11.930 1.00 69.81 344 THR A O 1
ATOM 2592 N N . SER A 1 345 ? -64.317 -4.220 -12.417 1.00 60.69 345 SER A N 1
ATOM 2593 C CA . SER A 1 345 ? -65.387 -3.893 -13.377 1.00 60.69 345 SER A CA 1
ATOM 2594 C C . SER A 1 345 ? -66.088 -5.177 -13.784 1.00 60.69 345 SER A C 1
ATOM 2596 O O . SER A 1 345 ? -65.367 -6.045 -14.331 1.00 60.69 345 SER A O 1
#

Secondary structure (DSSP, 8-state):
--SSSTTSSSGGGS-------TT--EEEETTSPPPSSPPTT-EEEE-TT-EE-S-EEE-SS-EEEESS-EE-S-EEE-TT-EEEESS-EE-TT--EEE-TT-EEEESS-EE-S-EEE-TT-EEEE-SSEE-S-EEE-TT-EEEE-S-EEEEEEEEETT-EEEEES-EEEEEEEEB-EEEEESEEEEEEEE-TT-EEEE-SEEEEEEEE-SS-EEEE-S-EE-S-EEE-TT-EEEE-S-EESS-EEE-TT-EEEEEEEEEEETTEEPPS--SS-EE----SS-EEEEEETTS-EEEEE--SS--TTS-EE-TT-EEEEEE---HHHHHHHHHHHHHHHHT------

Mean predicted aligned error: 6.7 Å

Radius of gyration: 25.67 Å; Cα contacts (8 Å, |Δi|>4): 1060; chains: 1; bounding box: 91×27×72 Å